Protein AF-0000000072650405 (afdb_homodimer)

InterPro domains:
  IPR004142 NDRG [PF03096] (12-156)
  IPR004142 NDRG [PTHR11034] (11-156)
  IPR029058 Alpha/Beta hydrolase fold [G3DSA:3.40.50.1820] (5-157)
  IPR029058 Alpha/Beta hydrolase fold [SSF53474] (13-155)

Nearest PDB structures (foldseek):
  6l4g-assembly1_B  TM=9.346E-01  e=8.462E-14  Homo sapiens
  2xmr-assembly3_C  TM=8.611E-01  e=5.087E-14  Homo sapiens
  6zmm-assembly1_A  TM=8.347E-01  e=2.225E-14  Homo sapiens
  2xms-assembly1_A-2  TM=8.544E-01  e=1.390E-12  Homo sapiens
  2qmq-assembly1_A  TM=8.477E-01  e=1.482E-12  Mus musculus

Secondary structure (DSSP, 8-state):
------EEEEEEEEEEETTEEEEEEEEE-TTSEEEEEEPPTT--HHHHHHHIIIIIS-HHHHTTEEEEEE--TT-STTPPPPPTT--PPPHHHHHHHHHHHHHHHT-SSEEEEEETHHHHHHHHHHHH-GGGEEEEEEES----HHHHHHHHHHHHH--/------EEEEEEEEEEETTEEEEEEEEE-TTSEEEEEEPPTT--HHHHHHHIIIIIS-HHHHTTEEEEEE--TT-STTPPPPPTT--PPPHHHHHHHHHHHHHHHT-SSEEEEEETHHHHHHHHHHHH-GGGEEEEEEES---S-THHHHHHHHHHH--

Solvent-accessible surface area (backbone atoms only — not comparable to full-atom values): 16772 Å² total; per-residue (Å²): 122,82,74,73,68,64,34,81,84,49,46,79,45,78,43,85,38,101,87,41,72,32,51,31,41,37,34,24,14,87,86,25,49,42,32,40,36,30,33,30,79,97,40,22,35,62,79,63,42,43,64,52,44,66,69,71,37,43,72,74,52,35,60,50,22,17,38,39,31,37,24,58,81,64,34,39,89,85,48,60,82,68,56,92,82,59,75,78,68,51,63,67,48,50,21,47,45,52,51,43,52,39,58,73,72,63,57,73,48,31,33,37,38,16,25,33,56,12,20,53,26,52,50,54,36,30,63,76,38,32,85,35,34,54,29,37,38,24,33,39,52,46,59,70,52,64,52,55,55,46,44,49,43,40,65,65,50,66,97,121,82,74,73,68,62,32,82,84,47,46,80,47,78,42,85,36,100,87,43,71,32,51,32,42,36,33,22,14,87,86,24,51,41,32,40,35,30,32,30,80,96,40,23,36,63,79,62,41,43,64,51,46,67,69,70,37,46,72,73,53,38,59,50,23,17,37,39,31,37,22,58,83,64,33,39,88,86,47,62,82,69,55,93,83,58,75,79,70,51,62,68,47,50,22,48,45,50,50,42,53,40,58,72,71,62,57,74,49,31,33,37,40,15,26,31,57,13,20,52,26,52,49,55,38,29,71,77,38,32,86,36,36,54,29,36,39,25,32,38,49,49,67,68,81,77,61,61,57,53,48,48,47,52,58,62,62,66,86

Foldseek 3Di:
DPPQDFAAVWDWDWFQFPLGTWIKTKGAGLPAAEEEEDEAPLAFQCVGCVCVCPPVVPPVNSNRYIYIGTGAQQRDVPRDDDDLPRDGDDLVRLLRVVVRVCVVSVQQAHEYEYEHSRLSSVVVNCVVVVRRYPYYDYHNNCDDPPVRVVVVCCVSVVD/DPLQDFAAVWDWDWFQFPLGTWIKTKGAGLPAAEEEEDEAPLAFQCVGCVCVCPPVPPPVNSNRYIYIGTGAQQRDVPRDDDPPPRDGDDLVRLLRVVVRVCVVSVQQAHEYEYEHSRLLSVLVNCLVVVRRYPYYHYHPNPPDDDPSVVVSCCRNVVD

pLDDT: mean 82.18, std 17.48, range [28.31, 98.62]

Sequence (318 aa):
MPESEINLDGSEEIIETRQGPIKVIIYGDKGGLPLVTFHDIGMNSDMNFNNFFTFLMPSKLMKRFCVYNINAPGQEFGASKLASDFTFPTMEGLASIVDDVVSHFGMKSFIGLGSGAGTNVLMRYATKHPSIVDALVLINPISQKAGWIEWFYQKVFIFMPESEINLDGSEEIIETRQGPIKVIIYGDKGGLPLVTFHDIGMNSDMNFNNFFTFLMPSKLMKRFCVYNINAPGQEFGASKLASDFTFPTMEGLASIVDDVVSHFGMKSFIGLGSGAGTNVLMRYATKHPSIVDALVLINPISQKAGWIEWFYQKVFIF

Organism: Meloidogyne incognita (NCBI:txid6306)

Radius of gyration: 20.51 Å; Cα contacts (8 Å, |Δi|>4): 627; chains: 2; bounding box: 40×62×57 Å

Structure (mmCIF, N/CA/C/O backbone):
data_AF-0000000072650405-model_v1
#
loop_
_entity.id
_entity.type
_entity.pdbx_description
1 polymer 'Uncharacterized protein'
#
loop_
_atom_site.group_PDB
_atom_site.id
_atom_site.type_symbol
_atom_site.label_atom_id
_atom_site.label_alt_id
_atom_site.label_comp_id
_atom_site.label_asym_id
_atom_site.label_entity_id
_atom_site.label_seq_id
_atom_site.pdbx_PDB_ins_code
_atom_site.Cartn_x
_atom_site.Cartn_y
_atom_site.Cartn_z
_atom_site.occupancy
_atom_site.B_iso_or_equiv
_atom_site.auth_seq_id
_atom_site.auth_comp_id
_atom_site.auth_asym_id
_atom_site.auth_atom_id
_atom_site.pdbx_PDB_model_num
ATOM 1 N N . MET A 1 1 ? 17.047 -1.676 -30.672 1 36.25 1 MET A N 1
ATOM 2 C CA . MET A 1 1 ? 16.875 -2.865 -29.828 1 36.25 1 MET A CA 1
ATOM 3 C C . MET A 1 1 ? 15.477 -3.439 -29.969 1 36.25 1 MET A C 1
ATOM 5 O O . MET A 1 1 ? 14.516 -2.695 -30.188 1 36.25 1 MET A O 1
ATOM 9 N N . PRO A 1 2 ? 15.203 -4.672 -30.312 1 43.22 2 PRO A N 1
ATOM 10 C CA . PRO A 1 2 ? 13.836 -5.062 -30.641 1 43.22 2 PRO A CA 1
ATOM 11 C C . PRO A 1 2 ? 12.805 -4.492 -29.672 1 43.22 2 PRO A C 1
ATOM 13 O O . PRO A 1 2 ? 13.109 -4.254 -28.516 1 43.22 2 PRO A O 1
ATOM 16 N N . GLU A 1 3 ? 11.984 -3.602 -30.047 1 46 3 GLU A N 1
ATOM 17 C CA . GLU A 1 3 ? 10.883 -3.064 -29.25 1 46 3 GLU A CA 1
ATOM 18 C C . GLU A 1 3 ? 10.297 -4.129 -28.312 1 46 3 GLU A C 1
ATOM 20 O O . GLU A 1 3 ? 9.836 -5.176 -28.781 1 46 3 GLU A O 1
ATOM 25 N N . SER A 1 4 ? 10.922 -4.48 -27.281 1 55.03 4 SER A N 1
ATOM 26 C CA . SER A 1 4 ? 10.461 -5.574 -26.422 1 55.03 4 SER A CA 1
ATOM 27 C C . SER A 1 4 ? 8.945 -5.668 -26.406 1 55.03 4 SER A C 1
ATOM 29 O O . SER A 1 4 ? 8.258 -4.652 -26.281 1 55.03 4 SER A O 1
ATOM 31 N N . GLU A 1 5 ? 8.367 -6.523 -27.219 1 68.44 5 GLU A N 1
ATOM 32 C CA . GLU A 1 5 ? 6.945 -6.793 -27.406 1 68.44 5 GLU A CA 1
ATOM 33 C C . GLU A 1 5 ? 6.211 -6.82 -26.062 1 68.44 5 GLU A C 1
ATOM 35 O O . GLU A 1 5 ? 6.637 -7.5 -25.125 1 68.44 5 GLU A O 1
ATOM 40 N N . ILE A 1 6 ? 5.414 -5.738 -25.875 1 76 6 ILE A N 1
ATOM 41 C CA . ILE A 1 6 ? 4.555 -5.684 -24.703 1 76 6 ILE A CA 1
ATOM 42 C C . ILE A 1 6 ? 3.59 -6.867 -24.703 1 76 6 ILE A C 1
ATOM 44 O O . ILE A 1 6 ? 2.902 -7.105 -25.703 1 76 6 ILE A O 1
ATOM 48 N N . ASN A 1 7 ? 3.732 -7.785 -23.781 1 82.5 7 ASN A N 1
ATOM 49 C CA . ASN A 1 7 ? 2.84 -8.93 -23.594 1 82.5 7 ASN A CA 1
ATOM 50 C C . ASN A 1 7 ? 1.478 -8.492 -23.062 1 82.5 7 ASN A C 1
ATOM 52 O O . ASN A 1 7 ? 1.246 -8.508 -21.859 1 82.5 7 ASN A O 1
ATOM 56 N N . LEU A 1 8 ? 0.621 -8.227 -23.953 1 79.38 8 LEU A N 1
ATOM 57 C CA . LEU A 1 8 ? -0.688 -7.719 -23.547 1 79.38 8 LEU A CA 1
ATOM 58 C C . LEU A 1 8 ? -1.665 -8.867 -23.312 1 79.38 8 LEU A C 1
ATOM 60 O O . LEU A 1 8 ? -2.635 -8.727 -22.578 1 79.38 8 LEU A O 1
ATOM 64 N N . ASP A 1 9 ? -1.391 -9.969 -23.891 1 82.88 9 ASP A N 1
ATOM 65 C CA . ASP A 1 9 ? -2.291 -11.117 -23.781 1 82.88 9 ASP A CA 1
ATOM 66 C C . ASP A 1 9 ? -1.984 -11.945 -22.547 1 82.88 9 ASP A C 1
ATOM 68 O O . ASP A 1 9 ? -2.816 -12.742 -22.109 1 82.88 9 ASP A O 1
ATOM 72 N N . GLY A 1 10 ? -0.837 -11.719 -22.094 1 88.06 10 GLY A N 1
ATOM 73 C CA . GLY A 1 10 ? -0.444 -12.477 -20.922 1 88.06 10 GLY A CA 1
ATOM 74 C C . GLY A 1 10 ? 0.183 -13.812 -21.25 1 88.06 10 GLY A C 1
ATOM 75 O O . GLY A 1 10 ? -0.04 -14.359 -22.344 1 88.06 10 GLY A O 1
ATOM 76 N N . SER A 1 11 ? 1.043 -14.297 -20.5 1 93.56 11 SER A N 1
ATOM 77 C CA . SER A 1 11 ? 1.608 -15.641 -20.531 1 93.56 11 SER A CA 1
ATOM 78 C C . SER A 1 11 ? 1.582 -16.297 -19.156 1 93.56 11 SER A C 1
ATOM 80 O O . SER A 1 11 ? 1.598 -15.602 -18.141 1 93.56 11 SER A O 1
ATOM 82 N N . GLU A 1 12 ? 1.48 -17.609 -19.203 1 94.56 12 GLU A N 1
ATOM 83 C CA . GLU A 1 12 ? 1.41 -18.375 -17.953 1 94.56 12 GLU A CA 1
ATOM 84 C C . GLU A 1 12 ? 2.699 -19.141 -17.703 1 94.56 12 GLU A C 1
ATOM 86 O O . GLU A 1 12 ? 3.301 -19.672 -18.641 1 94.56 12 GLU A O 1
ATOM 91 N N . GLU A 1 13 ? 3.145 -19.125 -16.484 1 96.62 13 GLU A N 1
ATOM 92 C CA . GLU A 1 13 ? 4.266 -19.953 -16.047 1 96.62 13 GLU A CA 1
ATOM 93 C C . GLU A 1 13 ? 3.949 -20.672 -14.742 1 96.62 13 GLU A C 1
ATOM 95 O O . GLU A 1 13 ? 3.346 -20.094 -13.836 1 96.62 13 GLU A O 1
ATOM 100 N N . ILE A 1 14 ? 4.262 -21.953 -14.703 1 97.06 14 ILE A N 1
ATOM 101 C CA . ILE A 1 14 ? 4.164 -22.719 -13.461 1 97.06 14 ILE A CA 1
ATOM 102 C C . ILE A 1 14 ? 5.531 -22.781 -12.781 1 97.06 14 ILE A C 1
ATOM 104 O O . ILE A 1 14 ? 6.508 -23.25 -13.367 1 97.06 14 ILE A O 1
ATOM 108 N N . ILE A 1 15 ? 5.594 -22.297 -11.539 1 97.44 15 ILE A N 1
ATOM 109 C CA . ILE A 1 15 ? 6.84 -22.203 -10.789 1 97.44 15 ILE A CA 1
ATOM 110 C C . ILE A 1 15 ? 6.82 -23.219 -9.641 1 97.44 15 ILE A C 1
ATOM 112 O O . ILE A 1 15 ? 5.859 -23.266 -8.867 1 97.44 15 ILE A O 1
ATOM 116 N N . GLU A 1 16 ? 7.918 -24.031 -9.531 1 96.88 16 GLU A N 1
ATOM 117 C CA . GLU A 1 16 ? 8.047 -24.922 -8.375 1 96.88 16 GLU A CA 1
ATOM 118 C C . GLU A 1 16 ? 8.469 -24.141 -7.133 1 96.88 16 GLU A C 1
ATOM 120 O O . GLU A 1 16 ? 9.469 -23.422 -7.152 1 96.88 16 GLU A O 1
ATOM 125 N N . THR A 1 17 ? 7.648 -24.203 -6.109 1 97.31 17 THR A N 1
ATOM 126 C CA . THR A 1 17 ? 7.945 -23.531 -4.852 1 97.31 17 THR A CA 1
ATOM 127 C C . THR A 1 17 ? 7.98 -24.516 -3.695 1 97.31 17 THR A C 1
ATOM 129 O O . THR A 1 17 ? 7.66 -25.703 -3.871 1 97.31 17 THR A O 1
ATOM 132 N N . ARG A 1 18 ? 8.359 -24.062 -2.455 1 95.81 18 ARG A N 1
ATOM 133 C CA . ARG A 1 18 ? 8.367 -24.875 -1.239 1 95.81 18 ARG A CA 1
ATOM 134 C C . ARG A 1 18 ? 6.953 -25.297 -0.853 1 95.81 18 ARG A C 1
ATOM 136 O O . ARG A 1 18 ? 6.77 -26.234 -0.086 1 95.81 18 ARG A O 1
ATOM 143 N N . GLN A 1 19 ? 5.895 -24.578 -1.48 1 95.25 19 GLN A N 1
ATOM 144 C CA . GLN A 1 19 ? 4.496 -24.875 -1.186 1 95.25 19 GLN A CA 1
ATOM 145 C C . GLN A 1 19 ? 3.838 -25.625 -2.338 1 95.25 19 GLN A C 1
ATOM 147 O O . GLN A 1 19 ? 2.615 -25.766 -2.375 1 95.25 19 GLN A O 1
ATOM 152 N N . GLY A 1 20 ? 4.629 -26.109 -3.264 1 93.94 20 GLY A N 1
ATOM 153 C CA . GLY A 1 20 ? 4.105 -26.781 -4.445 1 93.94 20 GLY A CA 1
ATOM 154 C C . GLY A 1 20 ? 4.113 -25.891 -5.68 1 93.94 20 GLY A C 1
ATOM 155 O O . GLY A 1 20 ? 4.602 -24.766 -5.637 1 93.94 20 GLY A O 1
ATOM 156 N N . PRO A 1 21 ? 3.641 -26.469 -6.785 1 95.25 21 PRO A N 1
ATOM 157 C CA . PRO A 1 21 ? 3.604 -25.688 -8.023 1 95.25 21 PRO A CA 1
ATOM 158 C C . PRO A 1 21 ? 2.627 -24.516 -7.949 1 95.25 21 PRO A C 1
ATOM 160 O O . PRO A 1 21 ? 1.505 -24.672 -7.461 1 95.25 21 PRO A O 1
ATOM 163 N N . ILE A 1 22 ? 3.092 -23.312 -8.438 1 96.56 22 ILE A N 1
ATOM 164 C CA . ILE A 1 22 ? 2.291 -22.094 -8.398 1 96.56 22 ILE A CA 1
ATOM 165 C C . ILE A 1 22 ? 2.172 -21.516 -9.805 1 96.56 22 ILE A C 1
ATOM 167 O O . ILE A 1 22 ? 3.174 -21.359 -10.508 1 96.56 22 ILE A O 1
ATOM 171 N N . LYS A 1 23 ? 0.954 -21.203 -10.211 1 96.56 23 LYS A N 1
ATOM 172 C CA . LYS A 1 23 ? 0.726 -20.578 -11.5 1 96.56 23 LYS A CA 1
ATOM 173 C C . LYS A 1 23 ? 0.902 -19.062 -11.406 1 96.56 23 LYS A C 1
ATOM 175 O O . LYS A 1 23 ? 0.298 -18.406 -10.555 1 96.56 23 LYS A O 1
ATOM 180 N N . VAL A 1 24 ? 1.755 -18.469 -12.258 1 97 24 VAL A N 1
ATOM 181 C CA . VAL A 1 24 ? 1.959 -17.031 -12.383 1 97 24 VAL A CA 1
ATOM 182 C C . VAL A 1 24 ? 1.581 -16.578 -13.789 1 97 24 VAL A C 1
ATOM 184 O O . VAL A 1 24 ? 2.004 -17.172 -14.773 1 97 24 VAL A O 1
ATOM 187 N N . ILE A 1 25 ? 0.728 -15.562 -13.859 1 94.94 25 ILE A N 1
ATOM 188 C CA . ILE A 1 25 ? 0.387 -14.945 -15.133 1 94.94 25 ILE A CA 1
ATOM 189 C C . ILE A 1 25 ? 1.18 -13.656 -15.32 1 94.94 25 ILE A C 1
ATOM 191 O O . ILE A 1 25 ? 1.187 -12.797 -14.43 1 94.94 25 ILE A O 1
ATOM 195 N N . ILE A 1 26 ? 1.86 -13.523 -16.438 1 94 26 ILE A N 1
ATOM 196 C CA . ILE A 1 26 ? 2.783 -12.414 -16.656 1 94 26 ILE A CA 1
ATOM 197 C C . ILE A 1 26 ? 2.256 -11.523 -17.781 1 94 26 ILE A C 1
ATOM 199 O O . ILE A 1 26 ? 1.862 -12.016 -18.844 1 94 26 ILE A O 1
ATOM 203 N N . TYR A 1 27 ? 2.217 -10.211 -17.484 1 91.25 27 TYR A N 1
ATOM 204 C CA . TYR A 1 27 ? 1.821 -9.195 -18.453 1 91.25 27 TYR A CA 1
ATOM 205 C C . TYR A 1 27 ? 2.887 -8.109 -18.578 1 91.25 27 TYR A C 1
ATOM 207 O O . TYR A 1 27 ? 3.668 -7.895 -17.656 1 91.25 27 TYR A O 1
ATOM 215 N N . GLY A 1 28 ? 2.889 -7.484 -19.766 1 90.06 28 GLY A N 1
ATOM 216 C CA . GLY A 1 28 ? 3.643 -6.246 -19.891 1 90.06 28 GLY A CA 1
ATOM 217 C C . GLY A 1 28 ? 5.02 -6.445 -20.484 1 90.06 28 GLY A C 1
ATOM 218 O O . GLY A 1 28 ? 5.23 -7.363 -21.281 1 90.06 28 GLY A O 1
ATOM 219 N N . ASP A 1 29 ? 5.895 -5.465 -20.203 1 89.62 29 ASP A N 1
ATOM 220 C CA . ASP A 1 29 ? 7.258 -5.457 -20.719 1 89.62 29 ASP A CA 1
ATOM 221 C C . ASP A 1 29 ? 8.219 -6.168 -19.766 1 89.62 29 ASP A C 1
ATOM 223 O O . ASP A 1 29 ? 8.383 -5.75 -18.625 1 89.62 29 ASP A O 1
ATOM 227 N N . LYS A 1 30 ? 8.836 -7.16 -20.312 1 88.81 30 LYS A N 1
ATOM 228 C CA . LYS A 1 30 ? 9.758 -7.941 -19.484 1 88.81 30 LYS A CA 1
ATOM 229 C C . LYS A 1 30 ? 10.875 -7.062 -18.938 1 88.81 30 LYS A C 1
ATOM 231 O O . LYS A 1 30 ? 11.438 -7.359 -17.875 1 88.81 30 LYS A O 1
ATOM 236 N N . GLY A 1 31 ? 11.125 -5.988 -19.578 1 89.62 31 GLY A N 1
ATOM 237 C CA . GLY A 1 31 ? 12.148 -5.059 -19.125 1 89.62 31 GLY A CA 1
ATOM 238 C C . GLY A 1 31 ? 11.602 -3.98 -18.203 1 89.62 31 GLY A C 1
ATOM 239 O O . GLY A 1 31 ? 12.367 -3.156 -17.688 1 89.62 31 GLY A O 1
ATOM 240 N N . GLY A 1 32 ? 10.359 -4.121 -18.031 1 90.44 32 GLY A N 1
ATOM 241 C CA . GLY A 1 32 ? 9.727 -3.109 -17.203 1 90.44 32 GLY A CA 1
ATOM 242 C C . GLY A 1 32 ? 9.906 -3.365 -15.719 1 90.44 32 GLY A C 1
ATOM 243 O O . GLY A 1 32 ? 10.469 -4.391 -15.32 1 90.44 32 GLY A O 1
ATOM 244 N N . LEU A 1 33 ? 9.43 -2.369 -14.898 1 91.19 33 LEU A N 1
ATOM 245 C CA . LEU A 1 33 ? 9.484 -2.492 -13.453 1 91.19 33 LEU A CA 1
ATOM 246 C C . LEU A 1 33 ? 8.609 -3.641 -12.969 1 91.19 33 LEU A C 1
ATOM 248 O O . LEU A 1 33 ? 7.434 -3.73 -13.344 1 91.19 33 LEU A O 1
ATOM 252 N N . PRO A 1 34 ? 9.18 -4.516 -12.211 1 95.81 34 PRO A N 1
ATOM 253 C CA . PRO A 1 34 ? 8.375 -5.652 -11.758 1 95.81 34 PRO A CA 1
ATOM 254 C C . PRO A 1 34 ? 7.27 -5.242 -10.789 1 95.81 34 PRO A C 1
ATOM 256 O O . PRO A 1 34 ? 7.527 -4.5 -9.836 1 95.81 34 PRO A O 1
ATOM 259 N N . LEU A 1 35 ? 6.094 -5.652 -11.094 1 95.19 35 LEU A N 1
ATOM 260 C CA . LEU A 1 35 ? 4.922 -5.547 -10.234 1 95.19 35 LEU A CA 1
ATOM 261 C C . LEU A 1 35 ? 4.395 -6.93 -9.859 1 95.19 35 LEU A C 1
ATOM 263 O O . LEU A 1 35 ? 3.953 -7.684 -10.734 1 95.19 35 LEU A O 1
ATOM 267 N N . VAL A 1 36 ? 4.426 -7.285 -8.531 1 97.56 36 VAL A N 1
ATOM 268 C CA . VAL A 1 36 ? 3.984 -8.594 -8.055 1 97.56 36 VAL A CA 1
ATOM 269 C C . VAL A 1 36 ? 2.643 -8.453 -7.34 1 97.56 36 VAL A C 1
ATOM 271 O O . VAL A 1 36 ? 2.494 -7.613 -6.449 1 97.56 36 VAL A O 1
ATOM 274 N N . THR A 1 37 ? 1.689 -9.273 -7.77 1 96.88 37 THR A N 1
ATOM 275 C CA . THR A 1 37 ? 0.373 -9.156 -7.156 1 96.88 37 THR A CA 1
ATOM 276 C C . THR A 1 37 ? 0.052 -10.398 -6.328 1 96.88 37 THR A C 1
ATOM 278 O O . THR A 1 37 ? 0.568 -11.484 -6.602 1 96.88 37 THR A O 1
ATOM 281 N N . PHE A 1 38 ? -0.715 -10.195 -5.305 1 96.88 38 PHE A N 1
ATOM 282 C CA . PHE A 1 38 ? -1.306 -11.281 -4.531 1 96.88 38 PHE A CA 1
ATOM 283 C C . PHE A 1 38 ? -2.768 -10.992 -4.215 1 96.88 38 PHE A C 1
ATOM 285 O O . PHE A 1 38 ? -3.078 -9.992 -3.566 1 96.88 38 PHE A O 1
ATOM 292 N N . HIS A 1 39 ? -3.654 -11.828 -4.66 1 93.38 39 HIS A N 1
ATOM 293 C CA . HIS A 1 39 ? -5.098 -11.617 -4.641 1 93.38 39 HIS A CA 1
ATOM 294 C C . HIS A 1 39 ? -5.68 -11.938 -3.268 1 93.38 39 HIS A C 1
ATOM 296 O O . HIS A 1 39 ? -4.969 -12.406 -2.379 1 93.38 39 HIS A O 1
ATOM 302 N N . ASP A 1 40 ? -6.957 -11.633 -3.053 1 90.94 40 ASP A N 1
ATOM 303 C CA . ASP A 1 40 ? -7.727 -11.891 -1.84 1 90.94 40 ASP A CA 1
ATOM 304 C C . ASP A 1 40 ? -8.164 -13.352 -1.771 1 90.94 40 ASP A C 1
ATOM 306 O O . ASP A 1 40 ? -8.07 -14.078 -2.762 1 90.94 40 ASP A O 1
ATOM 310 N N . ILE A 1 41 ? -8.586 -13.711 -0.602 1 81.25 41 ILE A N 1
ATOM 311 C CA . ILE A 1 41 ? -9.062 -15.078 -0.398 1 81.25 41 ILE A CA 1
ATOM 312 C C . ILE A 1 41 ? -10.273 -15.336 -1.292 1 81.25 41 ILE A C 1
ATOM 314 O O . ILE A 1 41 ? -11.156 -14.484 -1.417 1 81.25 41 ILE A O 1
ATOM 318 N N . GLY A 1 42 ? -10.336 -16.516 -1.854 1 80.06 42 GLY A N 1
ATOM 319 C CA . GLY A 1 42 ? -11.477 -16.922 -2.656 1 80.06 42 GLY A CA 1
ATOM 320 C C . GLY A 1 42 ? -11.492 -16.297 -4.035 1 80.06 42 GLY A C 1
ATOM 321 O O . GLY A 1 42 ? -12.484 -16.406 -4.766 1 80.06 42 GLY A O 1
ATOM 322 N N . MET A 1 43 ? -10.492 -15.602 -4.305 1 82.56 43 MET A N 1
ATOM 323 C CA . MET A 1 43 ? -10.344 -14.984 -5.617 1 82.56 43 MET A CA 1
ATOM 324 C C . MET A 1 43 ? -9.078 -15.469 -6.312 1 82.56 43 MET A C 1
ATOM 326 O O . MET A 1 43 ? -8.383 -16.359 -5.805 1 82.56 43 MET A O 1
ATOM 330 N N . ASN A 1 44 ? -8.977 -15.078 -7.527 1 83.5 44 ASN A N 1
ATOM 331 C CA . ASN A 1 44 ? -7.707 -15.203 -8.234 1 83.5 44 ASN A CA 1
ATOM 332 C C . ASN A 1 44 ? -7.215 -13.852 -8.742 1 83.5 44 ASN A C 1
ATOM 334 O O . ASN A 1 44 ? -7.891 -12.836 -8.562 1 83.5 44 ASN A O 1
ATOM 338 N N . SER A 1 45 ? -6.012 -13.898 -9.305 1 87.31 45 SER A N 1
ATOM 339 C CA . SER A 1 45 ? -5.395 -12.625 -9.664 1 87.31 45 SER A CA 1
ATOM 340 C C . SER A 1 45 ? -6.215 -11.891 -10.719 1 87.31 45 SER A C 1
ATOM 342 O O . SER A 1 45 ? -6.379 -10.672 -10.648 1 87.31 45 SER A O 1
ATOM 344 N N . ASP A 1 46 ? -6.77 -12.594 -11.664 1 84.31 46 ASP A N 1
ATOM 345 C CA . ASP A 1 46 ? -7.535 -11.977 -12.742 1 84.31 46 ASP A CA 1
ATOM 346 C C . ASP A 1 46 ? -8.805 -11.32 -12.203 1 84.31 46 ASP A C 1
ATOM 348 O O . ASP A 1 46 ? -9.07 -10.148 -12.477 1 84.31 46 ASP A O 1
ATOM 352 N N . MET A 1 47 ? -9.539 -12.07 -11.453 1 82.69 47 MET A N 1
ATOM 353 C CA . MET A 1 47 ? -10.797 -11.578 -10.898 1 82.69 47 MET A CA 1
ATOM 354 C C . MET A 1 47 ? -10.547 -10.406 -9.953 1 82.69 47 MET A C 1
ATOM 356 O O . MET A 1 47 ? -11.336 -9.453 -9.922 1 82.69 47 MET A O 1
ATOM 360 N N . ASN A 1 48 ? -9.461 -10.484 -9.32 1 87.81 48 ASN A N 1
ATOM 361 C CA . ASN A 1 48 ? -9.227 -9.492 -8.273 1 87.81 48 ASN A CA 1
ATOM 362 C C . ASN A 1 48 ? -8.703 -8.18 -8.852 1 87.81 48 ASN A C 1
ATOM 364 O O . ASN A 1 48 ? -9.062 -7.102 -8.391 1 87.81 48 ASN A O 1
ATOM 368 N N . PHE A 1 49 ? -7.875 -8.242 -9.891 1 86.75 49 PHE A N 1
ATOM 369 C CA . PHE A 1 49 ? -7.125 -7.047 -10.258 1 86.75 49 PHE A CA 1
ATOM 370 C C . PHE A 1 49 ? -7.457 -6.617 -11.68 1 86.75 49 PHE A C 1
ATOM 372 O O . PHE A 1 49 ? -6.934 -5.613 -12.164 1 86.75 49 PHE A O 1
ATOM 379 N N . ASN A 1 50 ? -8.359 -7.293 -12.336 1 81.44 50 ASN A N 1
ATOM 380 C CA . ASN A 1 50 ? -8.703 -6.949 -13.711 1 81.44 50 ASN A CA 1
ATOM 381 C C . ASN A 1 50 ? -9.156 -5.496 -13.828 1 81.44 50 ASN A C 1
ATOM 383 O O . ASN A 1 50 ? -8.695 -4.766 -14.703 1 81.44 50 ASN A O 1
ATOM 387 N N . ASN A 1 51 ? -10.055 -5.094 -12.984 1 75.5 51 ASN A N 1
ATOM 388 C CA . ASN A 1 51 ? -10.57 -3.729 -13.023 1 75.5 51 ASN A CA 1
ATOM 389 C C . ASN A 1 51 ? -9.469 -2.703 -12.758 1 75.5 51 ASN A C 1
ATOM 391 O O . ASN A 1 51 ? -9.438 -1.646 -13.391 1 75.5 51 ASN A O 1
ATOM 395 N N . PHE A 1 52 ? -8.695 -3.068 -11.875 1 77 52 PHE A N 1
ATOM 396 C CA . PHE A 1 52 ? -7.582 -2.186 -11.547 1 77 52 PHE A CA 1
ATOM 397 C C . PHE A 1 52 ? -6.703 -1.944 -12.766 1 77 52 PHE A C 1
ATOM 399 O O . PHE A 1 52 ? -6.395 -0.798 -13.102 1 77 52 PHE A O 1
ATOM 406 N N . PHE A 1 53 ? -6.348 -2.912 -13.422 1 75.19 53 PHE A N 1
ATOM 407 C CA . PHE A 1 53 ? -5.422 -2.793 -14.547 1 75.19 53 PHE A CA 1
ATOM 408 C C . PHE A 1 53 ? -6.129 -2.236 -15.773 1 75.19 53 PHE A C 1
ATOM 410 O O . PHE A 1 53 ? -5.535 -1.498 -16.562 1 75.19 53 PHE A O 1
ATOM 417 N N . THR A 1 54 ? -7.344 -2.574 -15.93 1 69.44 54 THR A N 1
ATOM 418 C CA . THR A 1 54 ? -8.086 -2.092 -17.094 1 69.44 54 THR A CA 1
ATOM 419 C C . THR A 1 54 ? -8.391 -0.602 -16.953 1 69.44 54 THR A C 1
ATOM 421 O O . THR A 1 54 ? -8.289 0.148 -17.922 1 69.44 54 THR A O 1
ATOM 424 N N . PHE A 1 55 ? -8.633 -0.18 -15.781 1 64.88 55 PHE A N 1
ATOM 425 C CA . PHE A 1 55 ? -9.102 1.19 -15.609 1 64.88 55 PHE A CA 1
ATOM 426 C C . PHE A 1 55 ? -7.953 2.107 -15.188 1 64.88 55 PHE A C 1
ATOM 428 O O . PHE A 1 55 ? -7.883 3.258 -15.625 1 64.88 55 PHE A O 1
ATOM 435 N N . LEU A 1 56 ? -7.156 1.61 -14.375 1 60.84 56 LEU A N 1
ATOM 436 C CA . LEU A 1 56 ? -6.184 2.516 -13.773 1 60.84 56 LEU A CA 1
ATOM 437 C C . LEU A 1 56 ? -4.832 2.404 -14.469 1 60.84 56 LEU A C 1
ATOM 439 O O . LEU A 1 56 ? -3.996 3.305 -14.359 1 60.84 56 LEU A O 1
ATOM 443 N N . MET A 1 57 ? -4.629 1.29 -15.062 1 59.84 57 MET A N 1
ATOM 444 C CA . MET A 1 57 ? -3.357 1.171 -15.773 1 59.84 57 MET A CA 1
ATOM 445 C C . MET A 1 57 ? -3.582 1.144 -17.281 1 59.84 57 MET A C 1
ATOM 447 O O . MET A 1 57 ? -3.592 0.074 -17.891 1 59.84 57 MET A O 1
ATOM 451 N N . PRO A 1 58 ? -3.861 2.324 -17.719 1 59.34 58 PRO A N 1
ATOM 452 C CA . PRO A 1 58 ? -3.959 2.342 -19.188 1 59.34 58 PRO A CA 1
ATOM 453 C C . PRO A 1 58 ? -2.727 1.753 -19.875 1 59.34 58 PRO A C 1
ATOM 455 O O . PRO A 1 58 ? -1.716 1.497 -19.203 1 59.34 58 PRO A O 1
ATOM 458 N N . SER A 1 59 ? -2.842 1.476 -21.125 1 60.94 59 SER A N 1
ATOM 459 C CA . SER A 1 59 ? -1.841 0.834 -21.969 1 60.94 59 SER A CA 1
ATOM 460 C C . SER A 1 59 ? -0.462 1.453 -21.766 1 60.94 59 SER A C 1
ATOM 462 O O . SER A 1 59 ? 0.542 0.741 -21.703 1 60.94 59 SER A O 1
ATOM 464 N N . LYS A 1 60 ? -0.449 2.715 -21.516 1 62 60 LYS A N 1
ATOM 465 C CA . LYS A 1 60 ? 0.839 3.389 -21.391 1 62 60 LYS A CA 1
ATOM 466 C C . LYS A 1 60 ? 1.547 2.969 -20.094 1 62 60 LYS A C 1
ATOM 468 O O . LYS A 1 60 ? 2.77 2.807 -20.078 1 62 60 LYS A O 1
ATOM 473 N N . LEU A 1 61 ? 0.787 2.629 -19.062 1 63.81 61 LEU A N 1
ATOM 474 C CA . LEU A 1 61 ? 1.391 2.23 -17.797 1 63.81 61 LEU A CA 1
ATOM 475 C C . LEU A 1 61 ? 1.89 0.791 -17.859 1 63.81 61 LEU A C 1
ATOM 477 O O . LEU A 1 61 ? 2.914 0.457 -17.266 1 63.81 61 LEU A O 1
ATOM 481 N N . MET A 1 62 ? 1.208 0.113 -18.75 1 70.31 62 MET A N 1
ATOM 482 C CA . MET A 1 62 ? 1.62 -1.279 -18.891 1 70.31 62 MET A CA 1
ATOM 483 C C . MET A 1 62 ? 2.984 -1.375 -19.562 1 70.31 62 MET A C 1
ATOM 485 O O . MET A 1 62 ? 3.699 -2.363 -19.391 1 70.31 62 MET A O 1
ATOM 489 N N . LYS A 1 63 ? 3.316 -0.292 -20.219 1 77.44 63 LYS A N 1
ATOM 490 C CA . LYS A 1 63 ? 4.613 -0.272 -20.891 1 77.44 63 LYS A CA 1
ATOM 491 C C . LYS A 1 63 ? 5.746 -0.071 -19.891 1 77.44 63 LYS A C 1
ATOM 493 O O . LYS A 1 63 ? 6.91 -0.349 -20.203 1 77.44 63 LYS A O 1
ATOM 498 N N . ARG A 1 64 ? 5.406 0.287 -18.766 1 82.75 64 ARG A N 1
ATOM 499 C CA . ARG A 1 64 ? 6.43 0.622 -17.781 1 82.75 64 ARG A CA 1
ATOM 500 C C . ARG A 1 64 ? 6.625 -0.515 -16.781 1 82.75 64 ARG A C 1
ATOM 502 O O . ARG A 1 64 ? 7.617 -0.546 -16.047 1 82.75 64 ARG A O 1
ATOM 509 N N . PHE A 1 65 ? 5.711 -1.437 -16.906 1 88.06 65 PHE A N 1
ATOM 510 C CA . PHE A 1 65 ? 5.73 -2.469 -15.875 1 88.06 65 PHE A CA 1
ATOM 511 C C . PHE A 1 65 ? 5.762 -3.857 -16.5 1 88.06 65 PHE A C 1
ATOM 513 O O . PHE A 1 65 ? 5.391 -4.027 -17.656 1 88.06 65 PHE A O 1
ATOM 520 N N . CYS A 1 66 ? 6.273 -4.754 -15.797 1 92.94 66 CYS A N 1
ATOM 521 C CA . CYS A 1 66 ? 6.047 -6.188 -15.969 1 92.94 66 CYS A CA 1
ATOM 522 C C . CYS A 1 66 ? 5.281 -6.762 -14.781 1 92.94 66 CYS A C 1
ATOM 524 O O . CYS A 1 66 ? 5.805 -6.809 -13.664 1 92.94 66 CYS A O 1
ATOM 526 N N . VAL A 1 67 ? 4.051 -7.223 -15.039 1 93.62 67 VAL A N 1
ATOM 527 C CA . VAL A 1 67 ? 3.152 -7.645 -13.969 1 93.62 67 VAL A CA 1
ATOM 528 C C . VAL A 1 67 ? 3.252 -9.156 -13.773 1 93.62 67 VAL A C 1
ATOM 530 O O . VAL A 1 67 ? 3.15 -9.922 -14.742 1 93.62 67 VAL A O 1
ATOM 533 N N . TYR A 1 68 ? 3.525 -9.57 -12.555 1 96.19 68 TYR A N 1
ATOM 534 C CA . TYR A 1 68 ? 3.553 -10.969 -12.164 1 96.19 68 TYR A CA 1
ATOM 535 C C . TYR A 1 68 ? 2.404 -11.297 -11.219 1 96.19 68 TYR A C 1
ATOM 537 O O . TYR A 1 68 ? 2.492 -11.047 -10.008 1 96.19 68 TYR A O 1
ATOM 545 N N . ASN A 1 69 ? 1.361 -11.867 -11.797 1 96.38 69 ASN A N 1
ATOM 546 C CA . ASN A 1 69 ? 0.175 -12.227 -11.031 1 96.38 69 ASN A CA 1
ATOM 547 C C . ASN A 1 69 ? 0.308 -13.609 -10.414 1 96.38 69 ASN A C 1
ATOM 549 O O . ASN A 1 69 ? 0.175 -14.625 -11.102 1 96.38 69 ASN A O 1
ATOM 553 N N . ILE A 1 70 ? 0.489 -13.641 -9.094 1 97.62 70 ILE A N 1
ATOM 554 C CA . ILE A 1 70 ? 0.581 -14.906 -8.383 1 97.62 70 ILE A CA 1
ATOM 555 C C . ILE A 1 70 ? -0.82 -15.414 -8.047 1 97.62 70 ILE A C 1
ATOM 557 O O . ILE A 1 70 ? -1.684 -14.641 -7.629 1 97.62 70 ILE A O 1
ATOM 561 N N . ASN A 1 71 ? -1.05 -16.688 -8.312 1 96.19 71 ASN A N 1
ATOM 562 C CA . ASN A 1 71 ? -2.279 -17.344 -7.883 1 96.19 71 ASN A CA 1
ATOM 563 C C . ASN A 1 71 ? -2.014 -18.359 -6.766 1 96.19 71 ASN A C 1
ATOM 565 O O . ASN A 1 71 ? -1.209 -19.266 -6.934 1 96.19 71 ASN A O 1
ATOM 569 N N . ALA A 1 72 ? -2.676 -18.125 -5.652 1 92.81 72 ALA A N 1
ATOM 570 C CA . ALA A 1 72 ? -2.551 -19.062 -4.535 1 92.81 72 ALA A CA 1
ATOM 571 C C . ALA A 1 72 ? -2.953 -20.469 -4.953 1 92.81 72 ALA A C 1
ATOM 573 O O . ALA A 1 72 ? -3.717 -20.656 -5.902 1 92.81 72 ALA A O 1
ATOM 574 N N . PRO A 1 73 ? -2.385 -21.453 -4.195 1 89.69 73 PRO A N 1
ATOM 575 C CA . PRO A 1 73 ? -2.693 -22.844 -4.559 1 89.69 73 PRO A CA 1
ATOM 576 C C . PRO A 1 73 ? -4.195 -23.094 -4.672 1 89.69 73 PRO A C 1
ATOM 578 O O . PRO A 1 73 ? -4.949 -22.797 -3.746 1 89.69 73 PRO A O 1
ATOM 581 N N . GLY A 1 74 ? -4.566 -23.625 -5.793 1 86.69 74 GLY A N 1
ATOM 582 C CA . GLY A 1 74 ? -5.949 -24.047 -5.977 1 86.69 74 GLY A CA 1
ATOM 583 C C . GLY A 1 74 ? -6.867 -22.891 -6.332 1 86.69 74 GLY A C 1
ATOM 584 O O . GLY A 1 74 ? -8.078 -23.078 -6.492 1 86.69 74 GLY A O 1
ATOM 585 N N . GLN A 1 75 ? -6.32 -21.656 -6.5 1 83.75 75 GLN A N 1
ATOM 586 C CA . GLN A 1 75 ? -7.168 -20.5 -6.746 1 83.75 75 GLN A CA 1
ATOM 587 C C . GLN A 1 75 ? -7.016 -20 -8.18 1 83.75 75 GLN A C 1
ATOM 589 O O . GLN A 1 75 ? -7.652 -19.016 -8.57 1 83.75 75 GLN A O 1
ATOM 594 N N . GLU A 1 76 ? -6.184 -20.672 -8.969 1 85.38 76 GLU A N 1
ATOM 595 C CA . GLU A 1 76 ? -6.012 -20.281 -10.367 1 85.38 76 GLU A CA 1
ATOM 596 C C . GLU A 1 76 ? -7.207 -20.719 -11.211 1 85.38 76 GLU A C 1
ATOM 598 O O . GLU A 1 76 ? -7.93 -21.641 -10.852 1 85.38 76 GLU A O 1
ATOM 603 N N . PHE A 1 77 ? -7.379 -20 -12.219 1 82.75 77 PHE A N 1
ATOM 604 C CA . PHE A 1 77 ? -8.43 -20.391 -13.148 1 82.75 77 PHE A CA 1
ATOM 605 C C . PHE A 1 77 ? -8.203 -21.797 -13.664 1 82.75 77 PHE A C 1
ATOM 607 O O . PHE A 1 77 ? -7.094 -22.141 -14.078 1 82.75 77 PHE A O 1
ATOM 614 N N . GLY A 1 78 ? -9.227 -22.609 -13.562 1 80.88 78 GLY A N 1
ATOM 615 C CA . GLY A 1 78 ? -9.148 -23.969 -14.039 1 80.88 78 GLY A CA 1
ATOM 616 C C . GLY A 1 78 ? -8.414 -24.891 -13.086 1 80.88 78 GLY A C 1
ATOM 617 O O . GLY A 1 78 ? -7.973 -25.984 -13.484 1 80.88 78 GLY A O 1
ATOM 618 N N . ALA A 1 79 ? -8.266 -24.453 -11.961 1 81.19 79 ALA A N 1
ATOM 619 C CA . ALA A 1 79 ? -7.523 -25.234 -10.977 1 81.19 79 ALA A CA 1
ATOM 620 C C . ALA A 1 79 ? -8.203 -26.562 -10.711 1 81.19 79 ALA A C 1
ATOM 622 O O . ALA A 1 79 ? -9.43 -26.656 -10.68 1 81.19 79 ALA A O 1
ATOM 623 N N . SER A 1 80 ? -7.305 -27.531 -10.539 1 74.38 80 SER A N 1
ATOM 624 C CA . SER A 1 80 ? -7.805 -28.828 -10.07 1 74.38 80 SER A CA 1
ATOM 625 C C . SER A 1 80 ? -8.133 -28.781 -8.586 1 74.38 80 SER A C 1
ATOM 627 O O . SER A 1 80 ? -7.559 -27.984 -7.84 1 74.38 80 SER A O 1
ATOM 629 N N . LYS A 1 81 ? -9.125 -29.641 -8.258 1 75.94 81 LYS A N 1
ATOM 630 C CA . LYS A 1 81 ? -9.43 -29.766 -6.832 1 75.94 81 LYS A CA 1
ATOM 631 C C . LYS A 1 81 ? -8.195 -30.188 -6.039 1 75.94 81 LYS A C 1
ATOM 633 O O . LYS A 1 81 ? -7.445 -31.062 -6.465 1 75.94 81 LYS A O 1
ATOM 638 N N . LEU A 1 82 ? -8.023 -29.406 -4.988 1 76 82 LEU A N 1
ATOM 639 C CA . LEU A 1 82 ? -6.91 -29.781 -4.117 1 76 82 LEU A CA 1
ATOM 640 C C . LEU A 1 82 ? -7.148 -31.141 -3.488 1 76 82 LEU A C 1
ATOM 642 O O . LEU A 1 82 ? -8.289 -31.516 -3.221 1 76 82 LEU A O 1
ATOM 646 N N . ALA A 1 83 ? -6.078 -31.875 -3.355 1 76.75 83 ALA A N 1
ATOM 647 C CA . ALA A 1 83 ? -6.184 -33.188 -2.711 1 76.75 83 ALA A CA 1
ATOM 648 C C . ALA A 1 83 ? -6.82 -33.062 -1.33 1 76.75 83 ALA A C 1
ATOM 650 O O . ALA A 1 83 ? -6.719 -32.031 -0.682 1 76.75 83 ALA A O 1
ATOM 651 N N . SER A 1 84 ? -7.543 -34.094 -0.994 1 79.25 84 SER A N 1
ATOM 652 C CA . SER A 1 84 ? -8.234 -34.094 0.293 1 79.25 84 SER A CA 1
ATOM 653 C C . SER A 1 84 ? -7.254 -33.875 1.443 1 79.25 84 SER A C 1
ATOM 655 O O . SER A 1 84 ? -7.617 -33.312 2.482 1 79.25 84 SER A O 1
ATOM 657 N N . ASP A 1 85 ? -6 -34.25 1.236 1 83.12 85 ASP A N 1
ATOM 658 C CA . ASP A 1 85 ? -5 -34.156 2.297 1 83.12 85 ASP A CA 1
ATOM 659 C C . ASP A 1 85 ? -4.137 -32.906 2.125 1 83.12 85 ASP A C 1
ATOM 661 O O . ASP A 1 85 ? -3.127 -32.75 2.812 1 83.12 85 ASP A O 1
ATOM 665 N N . PHE A 1 86 ? -4.617 -32.125 1.184 1 82.69 86 PHE A N 1
ATOM 666 C CA . PHE A 1 86 ? -3.848 -30.906 0.96 1 82.69 86 PHE A CA 1
ATOM 667 C C . PHE A 1 86 ? -3.992 -29.953 2.137 1 82.69 86 PHE A C 1
ATOM 669 O O . PHE A 1 86 ? -5.102 -29.703 2.615 1 82.69 86 PHE A O 1
ATOM 676 N N . THR A 1 87 ? -2.822 -29.484 2.658 1 85.69 87 THR A N 1
ATOM 677 C CA . THR A 1 87 ? -2.838 -28.438 3.68 1 85.69 87 THR A CA 1
ATOM 678 C C . THR A 1 87 ? -2.488 -27.094 3.074 1 85.69 87 THR A C 1
ATOM 680 O O . THR A 1 87 ? -1.37 -26.891 2.6 1 85.69 87 THR A O 1
ATOM 683 N N . PHE A 1 88 ? -3.488 -26.25 3.039 1 87.56 88 PHE A N 1
ATOM 684 C CA . PHE A 1 88 ? -3.26 -24.906 2.512 1 87.56 88 PHE A CA 1
ATOM 685 C C . PHE A 1 88 ? -2.176 -24.188 3.307 1 87.56 88 PHE A C 1
ATOM 687 O O . PHE A 1 88 ? -2.119 -24.312 4.535 1 87.56 88 PHE A O 1
ATOM 694 N N . PRO A 1 89 ? -1.402 -23.422 2.652 1 88.94 89 PRO A N 1
ATOM 695 C CA . PRO A 1 89 ? -0.306 -22.75 3.35 1 88.94 89 PRO A CA 1
ATOM 696 C C . PRO A 1 89 ? -0.797 -21.734 4.375 1 88.94 89 PRO A C 1
ATOM 698 O O . PRO A 1 89 ? -1.864 -21.141 4.199 1 88.94 89 PRO A O 1
ATOM 701 N N . THR A 1 90 ? 0.008 -21.562 5.453 1 86.31 90 THR A N 1
ATOM 702 C CA . THR A 1 90 ? -0.174 -20.438 6.355 1 86.31 90 THR A CA 1
ATOM 703 C C . THR A 1 90 ? 0.175 -19.125 5.656 1 86.31 90 THR A C 1
ATOM 705 O O . THR A 1 90 ? 0.666 -19.125 4.527 1 86.31 90 THR A O 1
ATOM 708 N N . MET A 1 91 ? -0.073 -18.047 6.273 1 84.75 91 MET A N 1
ATOM 709 C CA . MET A 1 91 ? 0.32 -16.75 5.73 1 84.75 91 MET A CA 1
ATOM 710 C C . MET A 1 91 ? 1.826 -16.688 5.504 1 84.75 91 MET A C 1
ATOM 712 O O . MET A 1 91 ? 2.287 -16.125 4.512 1 84.75 91 MET A O 1
ATOM 716 N N . GLU A 1 92 ? 2.496 -17.312 6.449 1 87.81 92 GLU A N 1
ATOM 717 C CA . GLU A 1 92 ? 3.943 -17.406 6.281 1 87.81 92 GLU A CA 1
ATOM 718 C C . GLU A 1 92 ? 4.297 -18.25 5.055 1 87.81 92 GLU A C 1
ATOM 720 O O . GLU A 1 92 ? 5.23 -17.922 4.32 1 87.81 92 GLU A O 1
ATOM 725 N N . GLY A 1 93 ? 3.586 -19.281 4.895 1 93.12 93 GLY A N 1
ATOM 726 C CA . GLY A 1 93 ? 3.775 -20.109 3.711 1 93.12 93 GLY A CA 1
ATOM 727 C C . GLY A 1 93 ? 3.479 -19.375 2.42 1 93.12 93 GLY A C 1
ATOM 728 O O . GLY A 1 93 ? 4.223 -19.484 1.444 1 93.12 93 GLY A O 1
ATOM 729 N N . LEU A 1 94 ? 2.43 -18.625 2.443 1 93.5 94 LEU A N 1
ATOM 730 C CA . LEU A 1 94 ? 2.086 -17.828 1.271 1 93.5 94 LEU A CA 1
ATOM 731 C C . LEU A 1 94 ? 3.16 -16.781 0.992 1 93.5 94 LEU A C 1
ATOM 733 O O . LEU A 1 94 ? 3.516 -16.547 -0.165 1 93.5 94 LEU A O 1
ATOM 737 N N . ALA A 1 95 ? 3.682 -16.188 2.027 1 93.94 95 ALA A N 1
ATOM 738 C CA . ALA A 1 95 ? 4.777 -15.234 1.855 1 93.94 95 ALA A CA 1
ATOM 739 C C . ALA A 1 95 ? 6.008 -15.914 1.259 1 93.94 95 ALA A C 1
ATOM 741 O O . ALA A 1 95 ? 6.742 -15.305 0.479 1 93.94 95 ALA A O 1
ATOM 742 N N . SER A 1 96 ? 6.203 -17.156 1.599 1 97.06 96 SER A N 1
ATOM 743 C CA . SER A 1 96 ? 7.344 -17.875 1.047 1 97.06 96 SER A CA 1
ATOM 744 C C . SER A 1 96 ? 7.172 -18.125 -0.449 1 97.06 96 SER A C 1
ATOM 746 O O . SER A 1 96 ? 8.156 -18.219 -1.185 1 97.06 96 SER A O 1
ATOM 748 N N . ILE A 1 97 ? 5.93 -18.266 -0.922 1 97.5 97 ILE A N 1
ATOM 749 C CA . ILE A 1 97 ? 5.648 -18.375 -2.35 1 97.5 97 ILE A CA 1
ATOM 750 C C . ILE A 1 97 ? 6.125 -17.109 -3.068 1 97.5 97 ILE A C 1
ATOM 752 O O . ILE A 1 97 ? 6.754 -17.188 -4.125 1 97.5 97 ILE A O 1
ATOM 756 N N . VAL A 1 98 ? 5.887 -15.977 -2.465 1 98.38 98 VAL A N 1
ATOM 757 C CA . VAL A 1 98 ? 6.367 -14.719 -3.035 1 98.38 98 VAL A CA 1
ATOM 758 C C . VAL A 1 98 ? 7.891 -14.75 -3.148 1 98.38 98 VAL A C 1
ATOM 760 O O . VAL A 1 98 ? 8.453 -14.391 -4.188 1 98.38 98 VAL A O 1
ATOM 763 N N . ASP A 1 99 ? 8.477 -15.18 -2.109 1 98.12 99 ASP A N 1
ATOM 764 C CA . ASP A 1 99 ? 9.93 -15.281 -2.078 1 98.12 99 ASP A CA 1
ATOM 765 C C . ASP A 1 99 ? 10.445 -16.156 -3.213 1 98.12 99 ASP A C 1
ATOM 767 O O . ASP A 1 99 ? 11.391 -15.789 -3.912 1 98.12 99 ASP A O 1
ATOM 771 N N . ASP A 1 100 ? 9.836 -17.297 -3.412 1 98.62 100 ASP A N 1
ATOM 772 C CA . ASP A 1 100 ? 10.242 -18.234 -4.453 1 98.62 100 ASP A CA 1
ATOM 773 C C . ASP A 1 100 ? 10.016 -17.641 -5.844 1 98.62 100 ASP A C 1
ATOM 775 O O . ASP A 1 100 ? 10.844 -17.812 -6.742 1 98.62 100 ASP A O 1
ATOM 779 N N . VAL A 1 101 ? 8.945 -16.938 -6.035 1 98.44 101 VAL A N 1
ATOM 780 C CA . VAL A 1 101 ? 8.641 -16.312 -7.32 1 98.44 101 VAL A CA 1
ATOM 781 C C . VAL A 1 101 ? 9.641 -15.203 -7.621 1 98.44 101 VAL A C 1
ATOM 783 O O . VAL A 1 101 ? 10.164 -15.109 -8.734 1 98.44 101 VAL A O 1
ATOM 786 N N . VAL A 1 102 ? 9.922 -14.414 -6.629 1 98.25 102 VAL A N 1
ATOM 787 C CA . VAL A 1 102 ? 10.883 -13.32 -6.77 1 98.25 102 VAL A CA 1
ATOM 788 C C . VAL A 1 102 ? 12.258 -13.875 -7.125 1 98.25 102 VAL A C 1
ATOM 790 O O . VAL A 1 102 ? 12.922 -13.367 -8.031 1 98.25 102 VAL A O 1
ATOM 793 N N . SER A 1 103 ? 12.625 -14.891 -6.457 1 98.12 103 SER A N 1
ATOM 794 C CA . SER A 1 103 ? 13.898 -15.539 -6.723 1 98.12 103 SER A CA 1
ATOM 795 C C . SER A 1 103 ? 13.938 -16.141 -8.125 1 98.12 103 SER A C 1
ATOM 797 O O . SER A 1 103 ? 14.93 -16 -8.844 1 98.12 103 SER A O 1
ATOM 799 N N . HIS A 1 104 ? 12.883 -16.797 -8.508 1 98.38 104 HIS A N 1
ATOM 800 C CA . HIS A 1 104 ? 12.797 -17.453 -9.805 1 98.38 104 HIS A CA 1
ATOM 801 C C . HIS A 1 104 ? 13 -16.453 -10.945 1 98.38 104 HIS A C 1
ATOM 803 O O . HIS A 1 104 ? 13.711 -16.75 -11.906 1 98.38 104 HIS A O 1
ATOM 809 N N . PHE A 1 105 ? 12.461 -15.297 -10.836 1 97.56 105 PHE A N 1
ATOM 810 C CA . PHE A 1 105 ? 12.508 -14.328 -11.922 1 97.56 105 PHE A CA 1
ATOM 811 C C . PHE A 1 105 ? 13.688 -13.383 -11.75 1 97.56 105 PHE A C 1
ATOM 813 O O . PHE A 1 105 ? 13.898 -12.484 -12.57 1 97.56 105 PHE A O 1
ATOM 820 N N . GLY A 1 106 ? 14.398 -13.508 -10.68 1 97.12 106 GLY A N 1
ATOM 821 C CA . GLY A 1 106 ? 15.609 -12.727 -10.477 1 97.12 106 GLY A CA 1
ATOM 822 C C . GLY A 1 106 ? 15.344 -11.258 -10.234 1 97.12 106 GLY A C 1
ATOM 823 O O . GLY A 1 106 ? 16.078 -10.398 -10.727 1 97.12 106 GLY A O 1
ATOM 824 N N . MET A 1 107 ? 14.344 -11.023 -9.492 1 96.56 107 MET A N 1
ATOM 825 C CA . MET A 1 107 ? 13.992 -9.625 -9.25 1 96.56 107 MET A CA 1
ATOM 826 C C . MET A 1 107 ? 14.922 -9 -8.211 1 96.56 107 MET A C 1
ATOM 828 O O . MET A 1 107 ? 15.102 -9.555 -7.125 1 96.56 107 MET A O 1
ATOM 832 N N . LYS A 1 108 ? 15.477 -7.855 -8.562 1 95.81 108 LYS A N 1
ATOM 833 C CA . LYS A 1 108 ? 16.266 -7.109 -7.586 1 95.81 108 LYS A CA 1
ATOM 834 C C . LYS A 1 108 ? 15.367 -6.387 -6.59 1 95.81 108 LYS A C 1
ATOM 836 O O . LYS A 1 108 ? 15.648 -6.371 -5.391 1 95.81 108 LYS A O 1
ATOM 841 N N . SER A 1 109 ? 14.422 -5.797 -7.09 1 94.5 109 SER A N 1
ATOM 842 C CA . SER A 1 109 ? 13.359 -5.172 -6.305 1 94.5 109 SER A CA 1
ATOM 843 C C . SER A 1 109 ? 12.039 -5.16 -7.07 1 94.5 109 SER A C 1
ATOM 845 O O . SER A 1 109 ? 12.008 -5.445 -8.266 1 94.5 109 SER A O 1
ATOM 847 N N . PHE A 1 110 ? 10.938 -4.91 -6.367 1 95.88 110 PHE A N 1
ATOM 848 C CA . PHE A 1 110 ? 9.641 -4.895 -7.035 1 95.88 110 PHE A CA 1
ATOM 849 C C . PHE A 1 110 ? 8.641 -4.039 -6.262 1 95.88 110 PHE A C 1
ATOM 851 O O . PHE A 1 110 ? 8.891 -3.664 -5.117 1 95.88 110 PHE A O 1
ATOM 858 N N . ILE A 1 111 ? 7.562 -3.74 -6.941 1 94.75 111 ILE A N 1
ATOM 859 C CA . ILE A 1 111 ? 6.371 -3.166 -6.324 1 94.75 111 ILE A CA 1
ATOM 860 C C . ILE A 1 111 ? 5.344 -4.266 -6.07 1 94.75 111 ILE A C 1
ATOM 862 O O . ILE A 1 111 ? 5.102 -5.109 -6.934 1 94.75 111 ILE A O 1
ATOM 866 N N . GLY A 1 112 ? 4.781 -4.246 -4.844 1 95.75 112 GLY A N 1
ATOM 867 C CA . GLY A 1 112 ? 3.746 -5.215 -4.52 1 95.75 112 GLY A CA 1
ATOM 868 C C . GLY A 1 112 ? 2.348 -4.629 -4.551 1 95.75 112 GLY A C 1
ATOM 869 O O . GLY A 1 112 ? 2.135 -3.494 -4.117 1 95.75 112 GLY A O 1
ATOM 870 N N . LEU A 1 113 ? 1.458 -5.363 -5.102 1 95.12 113 LEU A N 1
ATOM 871 C CA . LEU A 1 113 ? 0.033 -5.055 -5.094 1 95.12 113 LEU A CA 1
ATOM 872 C C . LEU A 1 113 ? -0.768 -6.191 -4.469 1 95.12 113 LEU A C 1
ATOM 874 O O . LEU A 1 113 ? -0.862 -7.277 -5.039 1 95.12 113 LEU A O 1
ATOM 878 N N . GLY A 1 114 ? -1.333 -5.887 -3.309 1 94.44 114 GLY A N 1
ATOM 879 C CA . GLY A 1 114 ? -2.092 -6.898 -2.592 1 94.44 114 GLY A CA 1
ATOM 880 C C . GLY A 1 114 ? -3.512 -6.469 -2.279 1 94.44 114 GLY A C 1
ATOM 881 O O . GLY A 1 114 ? -3.773 -5.285 -2.053 1 94.44 114 GLY A O 1
ATOM 882 N N . SER A 1 115 ? -4.383 -7.438 -2.193 1 92 115 SER A N 1
ATOM 883 C CA . SER A 1 115 ? -5.781 -7.207 -1.832 1 92 115 SER A CA 1
ATOM 884 C C . SER A 1 115 ? -6.238 -8.18 -0.75 1 92 115 SER A C 1
ATOM 886 O O . SER A 1 115 ? -5.98 -9.383 -0.837 1 92 115 SER A O 1
ATOM 888 N N . GLY A 1 116 ? -6.957 -7.594 0.311 1 88.69 116 GLY A N 1
ATOM 889 C CA . GLY A 1 116 ? -7.457 -8.469 1.36 1 88.69 116 GLY A CA 1
ATOM 890 C C . GLY A 1 116 ? -6.371 -9.305 2.01 1 88.69 116 GLY A C 1
ATOM 891 O O . GLY A 1 116 ? -5.391 -8.766 2.527 1 88.69 116 GLY A O 1
ATOM 892 N N . ALA A 1 117 ? -6.453 -10.609 1.886 1 88.12 117 ALA A N 1
ATOM 893 C CA . ALA A 1 117 ? -5.445 -11.516 2.436 1 88.12 117 ALA A CA 1
ATOM 894 C C . ALA A 1 117 ? -4.094 -11.305 1.763 1 88.12 117 ALA A C 1
ATOM 896 O O . ALA A 1 117 ? -3.047 -11.453 2.398 1 88.12 117 ALA A O 1
ATOM 897 N N . GLY A 1 118 ? -4.152 -10.938 0.546 1 92.94 118 GLY A N 1
ATOM 898 C CA . GLY A 1 118 ? -2.922 -10.672 -0.183 1 92.94 118 GLY A CA 1
ATOM 899 C C . GLY A 1 118 ? -2.129 -9.516 0.393 1 92.94 118 GLY A C 1
ATOM 900 O O . GLY A 1 118 ? -0.906 -9.453 0.242 1 92.94 118 GLY A O 1
ATOM 901 N N . THR A 1 119 ? -2.805 -8.578 0.986 1 91.25 119 THR A N 1
ATOM 902 C CA . THR A 1 119 ? -2.109 -7.48 1.647 1 91.25 119 THR A CA 1
ATOM 903 C C . THR A 1 119 ? -1.243 -8 2.793 1 91.25 119 THR A C 1
ATOM 905 O O . THR A 1 119 ? -0.104 -7.559 2.963 1 91.25 119 THR A O 1
ATOM 908 N N . ASN A 1 120 ? -1.828 -8.945 3.527 1 86 120 ASN A N 1
ATOM 909 C CA . ASN A 1 120 ? -1.085 -9.555 4.625 1 86 120 ASN A CA 1
ATOM 910 C C . ASN A 1 120 ? 0.134 -10.32 4.117 1 86 120 ASN A C 1
ATOM 912 O O . ASN A 1 120 ? 1.222 -10.211 4.688 1 86 120 ASN A O 1
ATOM 916 N N . VAL A 1 121 ? -0.054 -10.984 3.086 1 91.62 121 VAL A N 1
ATOM 917 C CA . VAL A 1 121 ? 1.016 -11.781 2.492 1 91.62 121 VAL A CA 1
ATOM 918 C C . VAL A 1 121 ? 2.17 -10.875 2.078 1 91.62 121 VAL A C 1
ATOM 920 O O . VAL A 1 121 ? 3.324 -11.125 2.438 1 91.62 121 VAL A O 1
ATOM 923 N N . LEU A 1 122 ? 1.878 -9.852 1.417 1 93.44 122 LEU A N 1
ATOM 924 C CA . LEU A 1 122 ? 2.914 -8.969 0.885 1 93.44 122 LEU A CA 1
ATOM 925 C C . LEU A 1 122 ? 3.57 -8.164 2.002 1 93.44 122 LEU A C 1
ATOM 927 O O . LEU A 1 122 ? 4.77 -7.879 1.942 1 93.44 122 LEU A O 1
ATOM 931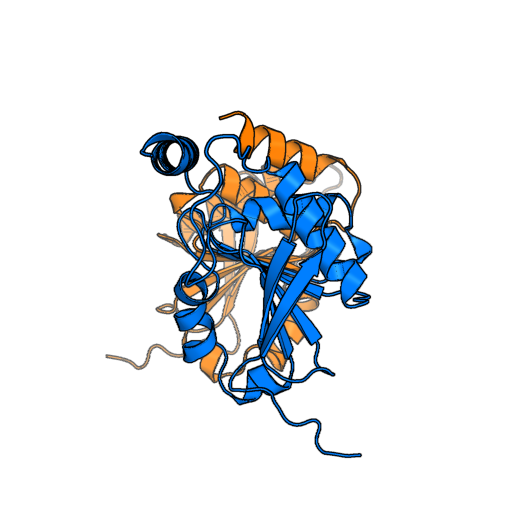 N N . MET A 1 123 ? 2.801 -7.812 2.973 1 86.62 123 MET A N 1
ATOM 932 C CA . MET A 1 123 ? 3.375 -7.098 4.109 1 86.62 123 MET A CA 1
ATOM 933 C C . MET A 1 123 ? 4.359 -7.98 4.867 1 86.62 123 MET A C 1
ATOM 935 O O . MET A 1 123 ? 5.426 -7.523 5.273 1 86.62 123 MET A O 1
ATOM 939 N N . ARG A 1 124 ? 4.004 -9.203 5.043 1 85.12 124 ARG A N 1
ATOM 940 C CA . ARG A 1 124 ? 4.906 -10.141 5.707 1 85.12 124 ARG A CA 1
ATOM 941 C C . ARG A 1 124 ? 6.199 -10.305 4.918 1 85.12 124 ARG A C 1
ATOM 943 O O . ARG A 1 124 ? 7.289 -10.32 5.5 1 85.12 124 ARG A O 1
ATOM 950 N N . TYR A 1 125 ? 6.043 -10.43 3.697 1 91.31 125 TYR A N 1
ATOM 951 C CA . TYR A 1 125 ? 7.23 -10.555 2.861 1 91.31 125 TYR A CA 1
ATOM 952 C C . TYR A 1 125 ? 8.109 -9.312 2.98 1 91.31 125 TYR A C 1
ATOM 954 O O . TYR A 1 125 ? 9.328 -9.422 3.141 1 91.31 125 TYR A O 1
ATOM 962 N N . ALA A 1 126 ? 7.52 -8.195 2.928 1 89.88 126 ALA A N 1
ATOM 963 C CA . ALA A 1 126 ? 8.25 -6.93 2.971 1 89.88 126 ALA A CA 1
ATOM 964 C C . ALA A 1 126 ? 8.992 -6.766 4.297 1 89.88 126 ALA A C 1
ATOM 966 O O . ALA A 1 126 ? 10.094 -6.219 4.336 1 89.88 126 ALA A O 1
ATOM 967 N N . THR A 1 127 ? 8.375 -7.277 5.273 1 84.06 127 THR A N 1
ATOM 968 C CA . THR A 1 127 ? 8.984 -7.18 6.594 1 84.06 127 THR A CA 1
ATOM 969 C C . THR A 1 127 ? 10.273 -7.988 6.652 1 84.06 127 THR A C 1
ATOM 971 O O . THR A 1 127 ? 11.25 -7.566 7.277 1 84.06 127 THR A O 1
ATOM 974 N N . LYS A 1 128 ? 10.258 -9.039 6 1 86.94 128 LYS A N 1
ATOM 975 C CA . LYS A 1 128 ? 11.406 -9.938 6.023 1 86.94 128 LYS A CA 1
ATOM 976 C C . LYS A 1 128 ? 12.445 -9.539 4.977 1 86.94 128 LYS A C 1
ATOM 978 O O . LYS A 1 128 ? 13.625 -9.859 5.109 1 86.94 128 LYS A O 1
ATOM 983 N N . HIS A 1 129 ? 11.969 -8.875 3.963 1 91.06 129 HIS A N 1
ATOM 984 C CA . HIS A 1 129 ? 12.836 -8.5 2.85 1 91.06 129 HIS A CA 1
ATOM 985 C C . HIS A 1 129 ? 12.656 -7.035 2.475 1 91.06 129 HIS A C 1
ATOM 987 O O . HIS A 1 129 ? 12.32 -6.719 1.332 1 91.06 129 HIS A O 1
ATOM 993 N N . PRO A 1 130 ? 12.984 -6.152 3.361 1 85.25 130 PRO A N 1
ATOM 994 C CA . PRO A 1 130 ? 12.68 -4.738 3.135 1 85.25 130 PRO A CA 1
ATOM 995 C C . PRO A 1 130 ? 13.445 -4.156 1.944 1 85.25 130 PRO A C 1
ATOM 997 O O . PRO A 1 130 ? 12.93 -3.273 1.251 1 85.25 130 PRO A O 1
ATOM 1000 N N . SER A 1 131 ? 14.609 -4.617 1.654 1 89.19 131 SER A N 1
ATOM 1001 C CA . SER A 1 131 ? 15.438 -4.043 0.599 1 89.19 131 SER A CA 1
ATOM 1002 C C . SER A 1 131 ? 14.93 -4.449 -0.782 1 89.19 131 SER A C 1
ATOM 1004 O O . SER A 1 131 ? 15.305 -3.844 -1.788 1 89.19 131 SER A O 1
ATOM 1006 N N . ILE A 1 132 ? 14.07 -5.406 -0.833 1 94.06 132 ILE A N 1
ATOM 1007 C CA . ILE A 1 132 ? 13.617 -5.945 -2.113 1 94.06 132 ILE A CA 1
ATOM 1008 C C . ILE A 1 132 ? 12.297 -5.301 -2.506 1 94.06 132 ILE A C 1
ATOM 1010 O O . ILE A 1 132 ? 11.891 -5.352 -3.672 1 94.06 132 ILE A O 1
ATOM 1014 N N . VAL A 1 133 ? 11.633 -4.711 -1.545 1 93.94 133 VAL A N 1
ATOM 1015 C CA . VAL A 1 133 ? 10.312 -4.152 -1.802 1 93.94 133 VAL A CA 1
ATOM 1016 C C . VAL A 1 133 ? 10.398 -2.631 -1.911 1 93.94 133 VAL A C 1
ATOM 1018 O O . VAL A 1 133 ? 10.594 -1.941 -0.907 1 93.94 133 VAL A O 1
ATOM 1021 N N . ASP A 1 134 ? 10.164 -2.164 -3.131 1 92.06 134 ASP A N 1
ATOM 1022 C CA . ASP A 1 134 ? 10.242 -0.728 -3.389 1 92.06 134 ASP A CA 1
ATOM 1023 C C . ASP A 1 134 ? 9.023 -0.006 -2.816 1 92.06 134 ASP A C 1
ATOM 1025 O O . ASP A 1 134 ? 9.141 1.099 -2.281 1 92.06 134 ASP A O 1
ATOM 1029 N N . ALA A 1 135 ? 7.875 -0.625 -3.041 1 92.25 135 ALA A N 1
ATOM 1030 C CA . ALA A 1 135 ? 6.598 -0.056 -2.623 1 92.25 135 ALA A CA 1
ATOM 1031 C C . ALA A 1 135 ? 5.523 -1.136 -2.529 1 92.25 135 ALA A C 1
ATOM 1033 O O . ALA A 1 135 ? 5.629 -2.184 -3.172 1 92.25 135 ALA A O 1
ATOM 1034 N N . LEU A 1 136 ? 4.52 -0.842 -1.672 1 93.06 136 LEU A N 1
ATOM 1035 C CA . LEU A 1 136 ? 3.34 -1.692 -1.564 1 93.06 136 LEU A CA 1
ATOM 1036 C C . LEU A 1 136 ? 2.066 -0.894 -1.827 1 93.06 136 LEU A C 1
ATOM 1038 O O . LEU A 1 136 ? 1.899 0.206 -1.296 1 93.06 136 LEU A O 1
ATOM 1042 N N . VAL A 1 137 ? 1.279 -1.377 -2.688 1 92.69 137 VAL A N 1
ATOM 1043 C CA . VAL A 1 137 ? -0.096 -0.922 -2.859 1 92.69 137 VAL A CA 1
ATOM 1044 C C . VAL A 1 137 ? -1.057 -1.938 -2.244 1 92.69 137 VAL A C 1
ATOM 1046 O O . VAL A 1 137 ? -1.216 -3.045 -2.764 1 92.69 137 VAL A O 1
ATOM 1049 N N . LEU A 1 138 ? -1.658 -1.561 -1.13 1 92.06 138 LEU A N 1
ATOM 1050 C CA . LEU A 1 138 ? -2.494 -2.469 -0.351 1 92.06 138 LEU A CA 1
ATOM 1051 C C . LEU A 1 138 ? -3.961 -2.059 -0.425 1 92.06 138 LEU A C 1
ATOM 1053 O O . LEU A 1 138 ? -4.332 -0.981 0.047 1 92.06 138 LEU A O 1
ATOM 1057 N N . ILE A 1 139 ? -4.711 -2.908 -1.029 1 90.69 139 ILE A N 1
ATOM 1058 C CA . ILE A 1 139 ? -6.137 -2.633 -1.187 1 90.69 139 ILE A CA 1
ATOM 1059 C C . ILE A 1 139 ? -6.93 -3.418 -0.146 1 90.69 139 ILE A C 1
ATOM 1061 O O . ILE A 1 139 ? -6.719 -4.621 0.027 1 90.69 139 ILE A O 1
ATOM 1065 N N . ASN A 1 140 ? -7.832 -2.689 0.568 1 86.12 140 ASN A N 1
ATOM 1066 C CA . ASN A 1 140 ? -8.602 -3.303 1.644 1 86.12 140 ASN A CA 1
ATOM 1067 C C . ASN A 1 140 ? -7.707 -4.078 2.605 1 86.12 140 ASN A C 1
ATOM 1069 O O . ASN A 1 140 ? -7.883 -5.281 2.793 1 86.12 140 ASN A O 1
ATOM 1073 N N . PRO A 1 141 ? -6.648 -3.428 3.15 1 77.62 141 PRO A N 1
ATOM 1074 C CA . PRO A 1 141 ? -5.609 -4.129 3.906 1 77.62 141 PRO A CA 1
ATOM 1075 C C . PRO A 1 141 ? -6.141 -4.77 5.188 1 77.62 141 PRO A C 1
ATOM 1077 O O . PRO A 1 141 ? -5.492 -5.652 5.754 1 77.62 141 PRO A O 1
ATOM 1080 N N . ILE A 1 142 ? -7.008 -4.293 5.957 1 65.69 142 ILE A N 1
ATOM 1081 C CA . ILE A 1 142 ? -7.445 -4.883 7.219 1 65.69 142 ILE A CA 1
ATOM 1082 C C . ILE A 1 142 ? -8.875 -5.398 7.082 1 65.69 142 ILE A C 1
ATOM 1084 O O . ILE A 1 142 ? -9.82 -4.609 6.977 1 65.69 142 ILE A O 1
ATOM 1088 N N . SER A 1 143 ? -9.023 -6.352 6.266 1 54.28 143 SER A N 1
ATOM 1089 C CA . SER A 1 143 ? -10.375 -6.887 6.301 1 54.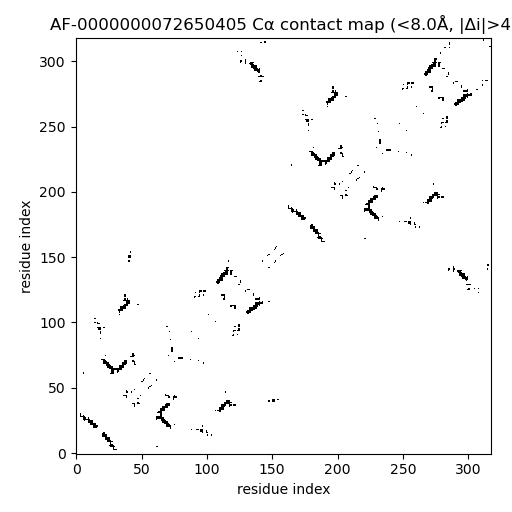28 143 SER A CA 1
ATOM 1090 C C . SER A 1 143 ? -10.672 -7.562 7.633 1 54.28 143 SER A C 1
ATOM 1092 O O . SER A 1 143 ? -9.781 -8.156 8.25 1 54.28 143 SER A O 1
ATOM 1094 N N . GLN A 1 144 ? -11.492 -7.023 8.508 1 47.03 144 GLN A N 1
ATOM 1095 C CA . GLN A 1 144 ? -11.898 -7.645 9.766 1 47.03 144 GLN A CA 1
ATOM 1096 C C . GLN A 1 144 ? -11.625 -9.148 9.75 1 47.03 144 GLN A C 1
ATOM 1098 O O . GLN A 1 144 ? -11.602 -9.766 8.688 1 47.03 144 GLN A O 1
ATOM 1103 N N . LYS A 1 145 ? -11.062 -9.695 10.984 1 41.56 145 LYS A N 1
ATOM 1104 C CA . LYS A 1 145 ? -10.766 -11.055 11.438 1 41.56 145 LYS A CA 1
ATOM 1105 C C . LYS A 1 145 ? -11.711 -12.062 10.781 1 41.56 145 LYS A C 1
ATOM 1107 O O . LYS A 1 145 ? -11.305 -13.188 10.469 1 41.56 145 LYS A O 1
ATOM 1112 N N . ALA A 1 146 ? -13 -11.82 11.188 1 39.34 146 ALA A N 1
ATOM 1113 C CA . ALA A 1 146 ? -13.953 -12.93 11.203 1 39.34 146 ALA A CA 1
ATOM 1114 C C . ALA A 1 146 ? -14 -13.625 9.844 1 39.34 146 ALA A C 1
ATOM 1116 O O . ALA A 1 146 ? -14.055 -14.859 9.781 1 39.34 146 ALA A O 1
ATOM 1117 N N . GLY A 1 147 ? -14.164 -12.836 8.867 1 38.25 147 GLY A N 1
ATOM 1118 C CA . GLY A 1 147 ? -14.602 -13.484 7.637 1 38.25 147 GLY A CA 1
ATOM 1119 C C . GLY A 1 147 ? -13.484 -14.219 6.918 1 38.25 147 GLY A C 1
ATOM 1120 O O . GLY A 1 147 ? -13.734 -15.172 6.184 1 38.25 147 GLY A O 1
ATOM 1121 N N . TRP A 1 148 ? -12.273 -13.703 6.996 1 37.59 148 TRP A N 1
ATOM 1122 C CA . TRP A 1 148 ? -11.297 -14.453 6.215 1 37.59 148 TRP A CA 1
ATOM 1123 C C . TRP A 1 148 ? -11.055 -15.828 6.832 1 37.59 148 TRP A C 1
ATOM 1125 O O . TRP A 1 148 ? -10.758 -16.797 6.117 1 37.59 148 TRP A O 1
ATOM 1135 N N . ILE A 1 149 ? -10.852 -15.695 8.133 1 39.16 149 ILE A N 1
ATOM 1136 C CA . ILE A 1 149 ? -10.766 -17 8.773 1 39.16 149 ILE A CA 1
ATOM 1137 C C . ILE A 1 149 ? -12.031 -17.812 8.492 1 39.16 149 ILE A C 1
ATOM 1139 O O . ILE A 1 149 ? -11.969 -18.984 8.156 1 39.16 149 ILE A O 1
ATOM 1143 N N . GLU A 1 150 ? -13.148 -17.141 8.742 1 39.41 150 GLU A N 1
ATOM 1144 C CA . GLU A 1 150 ? -14.367 -17.875 8.445 1 39.41 150 GLU A CA 1
ATOM 1145 C C . GLU A 1 150 ? -14.422 -18.281 6.973 1 39.41 150 GLU A C 1
ATOM 1147 O O . GLU A 1 150 ? -14.797 -19.406 6.645 1 39.41 150 GLU A O 1
ATOM 1152 N N . TRP A 1 151 ? -14.148 -17.453 6.129 1 36.06 151 TRP A N 1
ATOM 1153 C CA . TRP A 1 151 ? -14.18 -17.781 4.707 1 36.06 151 TRP A CA 1
ATOM 1154 C C . TRP A 1 151 ? -13.133 -18.844 4.367 1 36.06 151 TRP A C 1
ATOM 1156 O O . TRP A 1 151 ? -13.422 -19.797 3.641 1 36.06 151 TRP A O 1
ATOM 1166 N N . PHE A 1 152 ? -11.891 -18.672 4.809 1 38.31 152 PHE A N 1
ATOM 1167 C CA . PHE A 1 152 ? -10.906 -19.734 4.645 1 38.31 152 PHE A CA 1
ATOM 1168 C C . PHE A 1 152 ? -11.445 -21.062 5.168 1 38.31 152 PHE A C 1
ATOM 1170 O O . PHE A 1 152 ? -11.312 -22.094 4.516 1 38.31 152 PHE A O 1
ATOM 1177 N N . TYR A 1 153 ? -12.016 -20.859 6.336 1 37.66 153 TYR A N 1
ATOM 1178 C CA . TYR A 1 153 ? -12.633 -22.078 6.867 1 37.66 153 TYR A CA 1
ATOM 1179 C C . TYR A 1 153 ? -13.711 -22.594 5.922 1 37.66 153 TYR A C 1
ATOM 1181 O O . TYR A 1 153 ?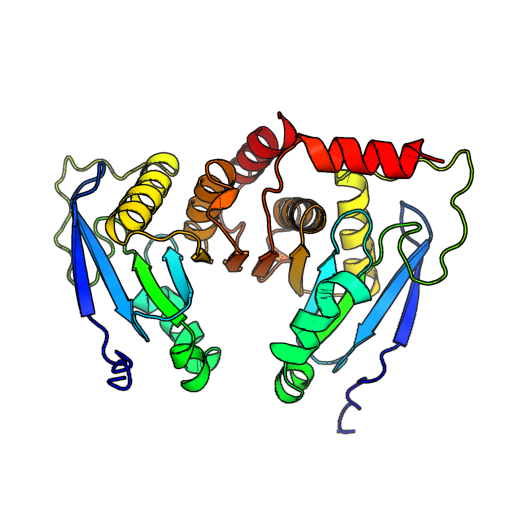 -13.82 -23.812 5.703 1 37.66 153 TYR A O 1
ATOM 1189 N N . GLN A 1 154 ? -14.492 -21.719 5.484 1 37.47 154 GLN A N 1
ATOM 1190 C CA . GLN A 1 154 ? -15.586 -22.172 4.637 1 37.47 154 GLN A CA 1
ATOM 1191 C C . GLN A 1 154 ? -15.07 -22.75 3.326 1 37.47 154 GLN A C 1
ATOM 1193 O O . GLN A 1 154 ? -15.602 -23.75 2.836 1 37.47 154 GLN A O 1
ATOM 1198 N N . LYS A 1 155 ? -14.227 -22.094 2.709 1 37.31 155 LYS A N 1
ATOM 1199 C CA . LYS A 1 155 ? -13.742 -22.625 1.436 1 37.31 155 LYS A CA 1
ATOM 1200 C C . LYS A 1 155 ? -12.898 -23.875 1.643 1 37.31 155 LYS A C 1
ATOM 1202 O O . LYS A 1 155 ? -12.867 -24.766 0.783 1 37.31 155 LYS A O 1
ATOM 1207 N N . VAL A 1 156 ? -12.062 -23.859 2.633 1 36.38 156 VAL A N 1
ATOM 1208 C CA . VAL A 1 156 ? -11.336 -25.078 2.939 1 36.38 156 VAL A CA 1
ATOM 1209 C C . VAL A 1 156 ? -12.312 -26.141 3.471 1 36.38 156 VAL A C 1
ATOM 1211 O O . VAL A 1 156 ? -12.188 -27.328 3.15 1 36.38 156 VAL A O 1
ATOM 1214 N N . PHE A 1 157 ? -13.172 -25.656 4.355 1 35.34 157 PHE A N 1
ATOM 1215 C CA . PHE A 1 157 ? -14.023 -26.688 4.945 1 35.34 157 PHE A CA 1
ATOM 1216 C C . PHE A 1 157 ? -15.242 -26.953 4.062 1 35.34 157 PHE A C 1
ATOM 1218 O O . PHE A 1 157 ? -15.922 -27.969 4.219 1 35.34 157 PHE A O 1
ATOM 1225 N N . ILE A 1 158 ? -15.727 -25.891 3.404 1 33.47 158 ILE A N 1
ATOM 1226 C CA . ILE A 1 158 ? -16.938 -26.375 2.736 1 33.47 158 ILE A CA 1
ATOM 1227 C C . ILE A 1 158 ? -16.547 -27.344 1.616 1 33.47 158 ILE A C 1
ATOM 1229 O O . ILE A 1 158 ? -17.422 -27.938 0.987 1 33.47 158 ILE A O 1
ATOM 1233 N N . PHE A 1 159 ? -15.281 -27.797 1.413 1 28.31 159 PHE A N 1
ATOM 1234 C CA . PHE A 1 159 ? -15.516 -29.109 0.808 1 28.31 159 PHE A CA 1
ATOM 1235 C C . PHE A 1 159 ? -15.875 -30.141 1.87 1 28.31 159 PHE A C 1
ATOM 1237 O O . PHE A 1 159 ? -15.445 -30.031 3.02 1 28.31 159 PHE A O 1
ATOM 1244 N N . MET B 1 1 ? -23.156 22.656 -12.383 1 36.88 1 MET B N 1
ATOM 1245 C CA . MET B 1 1 ? -22.625 22.75 -11.031 1 36.88 1 MET B CA 1
ATOM 1246 C C . MET B 1 1 ? -21.234 23.406 -11.039 1 36.88 1 MET B C 1
ATOM 1248 O O . MET B 1 1 ? -20.469 23.203 -11.984 1 36.88 1 MET B O 1
ATOM 1252 N N . PRO B 1 2 ? -20.922 24.484 -10.383 1 43.72 2 PRO B N 1
ATOM 1253 C CA . PRO B 1 2 ? -19.656 25.156 -10.641 1 43.72 2 PRO B CA 1
ATOM 1254 C C . PRO B 1 2 ? -18.484 24.172 -10.773 1 43.72 2 PRO B C 1
ATOM 1256 O O . PRO B 1 2 ? -18.5 23.094 -10.18 1 43.72 2 PRO B O 1
ATOM 1259 N N . GLU B 1 3 ? -17.906 23.984 -11.883 1 46.72 3 GLU B N 1
ATOM 1260 C CA . GLU B 1 3 ? -16.719 23.188 -12.109 1 46.72 3 GLU B CA 1
ATOM 1261 C C . GLU B 1 3 ? -15.789 23.219 -10.898 1 46.72 3 GLU B C 1
ATOM 1263 O O . GLU B 1 3 ? -15.344 24.281 -10.477 1 46.72 3 GLU B O 1
ATOM 1268 N N . SER B 1 4 ? -16.062 22.594 -9.867 1 55.53 4 SER B N 1
ATOM 1269 C CA . SER B 1 4 ? -15.273 22.672 -8.641 1 55.53 4 SER B CA 1
ATOM 1270 C C . SER B 1 4 ? -13.805 22.922 -8.953 1 55.53 4 SER B C 1
ATOM 1272 O O . SER B 1 4 ? -13.234 22.281 -9.828 1 55.53 4 SER B O 1
ATOM 1274 N N . GLU B 1 5 ? -13.367 24.156 -8.906 1 68.62 5 GLU B N 1
ATOM 1275 C CA . GLU B 1 5 ? -12.023 24.656 -9.164 1 68.62 5 GLU B CA 1
ATOM 1276 C C . GLU B 1 5 ? -10.969 23.75 -8.547 1 68.62 5 GLU B C 1
ATOM 1278 O O . GLU B 1 5 ? -11.055 23.406 -7.363 1 68.62 5 GLU B O 1
ATOM 1283 N N . ILE B 1 6 ? -10.266 23.031 -9.477 1 76.31 6 ILE B N 1
ATOM 1284 C CA . ILE B 1 6 ? -9.141 22.203 -9.047 1 76.31 6 ILE B CA 1
ATOM 1285 C C . ILE B 1 6 ? -8.078 23.094 -8.398 1 76.31 6 ILE B C 1
ATOM 1287 O O . ILE B 1 6 ? -7.648 24.078 -8.984 1 76.31 6 ILE B O 1
ATOM 1291 N N . ASN B 1 7 ? -7.863 22.953 -7.117 1 82.5 7 ASN B N 1
ATOM 1292 C CA . ASN B 1 7 ? -6.824 23.656 -6.371 1 82.5 7 ASN B CA 1
ATOM 1293 C C . ASN B 1 7 ? -5.434 23.141 -6.727 1 82.5 7 ASN B C 1
ATOM 1295 O O . ASN B 1 7 ? -4.906 22.25 -6.062 1 82.5 7 ASN B O 1
ATOM 1299 N N . LEU B 1 8 ? -4.863 23.75 -7.695 1 79.44 8 LEU B N 1
ATOM 1300 C CA . LEU B 1 8 ? -3.564 23.281 -8.172 1 79.44 8 LEU B CA 1
ATOM 1301 C C . LEU B 1 8 ? -2.434 23.969 -7.402 1 79.44 8 LEU B C 1
ATOM 1303 O O . LEU B 1 8 ? -1.327 23.422 -7.316 1 79.44 8 LEU B O 1
ATOM 1307 N N . ASP B 1 9 ? -2.713 25.078 -6.82 1 82.94 9 ASP B N 1
ATOM 1308 C CA . ASP B 1 9 ? -1.69 25.844 -6.109 1 82.94 9 ASP B CA 1
ATOM 1309 C C . ASP B 1 9 ? -1.564 25.391 -4.66 1 82.94 9 ASP B C 1
ATOM 1311 O O . ASP B 1 9 ? -0.555 25.641 -4.004 1 82.94 9 ASP B O 1
ATOM 1315 N N . GLY B 1 10 ? -2.574 24.734 -4.289 1 88.06 10 GLY B N 1
ATOM 1316 C CA . GLY B 1 10 ? -2.561 24.266 -2.914 1 88.06 10 GLY B CA 1
ATOM 1317 C C . GLY B 1 10 ? -3.076 25.297 -1.928 1 88.06 10 GLY B C 1
ATOM 1318 O O . GLY B 1 10 ? -3.074 26.484 -2.217 1 88.06 10 GLY B O 1
ATOM 1319 N N . SER B 1 11 ? -3.645 24.906 -0.885 1 93.62 11 SER B N 1
ATOM 1320 C CA . SER B 1 11 ? -4.023 25.719 0.266 1 93.62 11 SER B CA 1
ATOM 1321 C C . SER B 1 11 ? -3.564 25.078 1.571 1 93.62 11 SER B C 1
ATOM 1323 O O . SER B 1 11 ? -3.4 23.859 1.646 1 93.62 11 SER B O 1
ATOM 1325 N N . GLU B 1 12 ? -3.328 25.969 2.527 1 94.56 12 GLU B N 1
ATOM 1326 C CA . GLU B 1 12 ? -2.848 25.5 3.824 1 94.56 12 GLU B CA 1
ATOM 1327 C C . GLU B 1 12 ? -3.924 25.641 4.898 1 94.56 12 GLU B C 1
ATOM 1329 O O . GLU B 1 12 ? -4.668 26.625 4.906 1 94.56 12 GLU B O 1
ATOM 1334 N N . GLU B 1 13 ? -4.031 24.656 5.719 1 96.56 13 GLU B N 1
ATOM 1335 C CA . GLU B 1 13 ? -4.887 24.703 6.898 1 96.56 13 GLU B CA 1
ATOM 1336 C C . GLU B 1 13 ? -4.152 24.203 8.141 1 96.56 13 GLU B C 1
ATOM 1338 O O . GLU B 1 13 ? -3.418 23.219 8.07 1 96.56 13 GLU B O 1
ATOM 1343 N N . ILE B 1 14 ? -4.293 24.953 9.219 1 97.06 14 ILE B N 1
ATOM 1344 C CA . ILE B 1 14 ? -3.785 24.484 10.516 1 97.06 14 ILE B CA 1
ATOM 1345 C C . ILE B 1 14 ? -4.914 23.844 11.312 1 97.06 14 ILE B C 1
ATOM 1347 O O . ILE B 1 14 ? -5.938 24.469 11.578 1 97.06 14 ILE B O 1
ATOM 1351 N N . ILE B 1 15 ? -4.707 22.578 11.68 1 97.38 15 ILE B N 1
ATOM 1352 C CA . ILE B 1 15 ? -5.719 21.797 12.383 1 97.38 15 ILE B CA 1
ATOM 1353 C C . ILE B 1 15 ? -5.281 21.547 13.82 1 97.38 15 ILE B C 1
ATOM 1355 O O . ILE B 1 15 ? -4.152 21.125 14.07 1 97.38 15 ILE B O 1
ATOM 1359 N N . GLU B 1 16 ? -6.191 21.875 14.805 1 96.81 16 GLU B N 1
ATOM 1360 C CA . GLU B 1 16 ? -5.906 21.531 16.203 1 96.81 16 GLU B CA 1
ATOM 1361 C C . GLU B 1 16 ? -6.09 20.031 16.438 1 96.81 16 GLU B C 1
ATOM 1363 O O . GLU B 1 16 ? -7.152 19.469 16.156 1 96.81 16 GLU B O 1
ATOM 1368 N N . THR B 1 17 ? -5.035 19.375 16.891 1 97.31 17 THR B N 1
ATOM 1369 C CA . THR B 1 17 ? -5.086 17.953 17.188 1 97.31 17 THR B CA 1
ATOM 1370 C C . THR B 1 17 ? -4.695 17.703 18.641 1 97.31 17 THR B C 1
ATOM 1372 O O . THR B 1 17 ? -4.285 18.609 19.359 1 97.31 17 THR B O 1
ATOM 1375 N N . ARG B 1 18 ? -4.816 16.438 19.125 1 95.94 18 ARG B N 1
ATOM 1376 C CA . ARG B 1 18 ? -4.402 16 20.453 1 95.94 18 ARG B CA 1
ATOM 1377 C C . ARG B 1 18 ? -2.896 16.156 20.625 1 95.94 18 ARG B C 1
ATOM 1379 O O . ARG B 1 18 ? -2.402 16.188 21.766 1 95.94 18 ARG B O 1
ATOM 1386 N N . GLN B 1 19 ? -2.125 16.297 19.453 1 95.5 19 GLN B N 1
ATOM 1387 C CA . GLN B 1 19 ? -0.673 16.438 19.484 1 95.5 19 GLN B CA 1
ATOM 1388 C C . GLN B 1 19 ? -0.242 17.875 19.203 1 95.5 19 GLN B C 1
ATOM 1390 O O . GLN B 1 19 ? 0.938 18.125 18.953 1 95.5 19 GLN B O 1
ATOM 1395 N N . GLY B 1 20 ? -1.182 18.781 19.234 1 93.81 20 GLY B N 1
ATOM 1396 C CA . GLY B 1 20 ? -0.897 20.172 18.906 1 93.81 20 GLY B CA 1
ATOM 1397 C C . GLY B 1 20 ? -1.33 20.562 17.516 1 93.81 20 GLY B C 1
ATOM 1398 O O . GLY B 1 20 ? -1.924 19.75 16.797 1 93.81 20 GLY B O 1
ATOM 1399 N N . PRO B 1 21 ? -1.083 21.828 17.156 1 95.19 21 PRO B N 1
ATOM 1400 C CA . PRO B 1 21 ? -1.464 22.281 15.82 1 95.19 21 PRO B CA 1
ATOM 1401 C C . PRO B 1 21 ? -0.656 21.609 14.719 1 95.19 21 PRO B C 1
ATOM 1403 O O . PRO B 1 21 ? 0.565 21.469 14.836 1 95.19 21 PRO B O 1
ATOM 1406 N N . ILE B 1 22 ? -1.378 21.156 13.641 1 96.62 22 ILE B N 1
ATOM 1407 C CA . ILE B 1 22 ? -0.752 20.453 12.531 1 96.62 22 ILE B CA 1
ATOM 1408 C C . ILE B 1 22 ? -1.073 21.172 11.219 1 96.62 22 ILE B C 1
ATOM 1410 O O . ILE B 1 22 ? -2.234 21.484 10.945 1 96.62 22 ILE B O 1
ATOM 1414 N N . LYS B 1 23 ? -0.037 21.438 10.438 1 96.5 23 LYS B N 1
ATOM 1415 C CA . LYS B 1 23 ? -0.234 22.062 9.133 1 96.5 23 LYS B CA 1
ATOM 1416 C C . LYS B 1 23 ? -0.57 21 8.078 1 96.5 23 LYS B C 1
ATOM 1418 O O . LYS B 1 23 ? 0.147 20.016 7.934 1 96.5 23 LYS B O 1
ATOM 1423 N N . VAL B 1 24 ? -1.694 21.172 7.352 1 97.12 24 VAL B N 1
ATOM 1424 C CA . VAL B 1 24 ? -2.102 20.328 6.234 1 97.12 24 VAL B CA 1
ATOM 1425 C C . VAL B 1 24 ? -2.158 21.156 4.953 1 97.12 24 VAL B C 1
ATOM 1427 O O . VAL B 1 24 ? -2.744 22.25 4.938 1 97.12 24 VAL B O 1
ATOM 1430 N N . ILE B 1 25 ? -1.476 20.672 3.918 1 94.88 25 ILE B N 1
ATOM 1431 C CA . ILE B 1 25 ? -1.551 21.312 2.607 1 94.88 25 ILE B CA 1
ATOM 1432 C C . ILE B 1 25 ? -2.516 20.531 1.714 1 94.88 25 ILE B C 1
ATOM 1434 O O . ILE B 1 25 ? -2.406 19.312 1.584 1 94.88 25 ILE B O 1
ATOM 1438 N N . ILE B 1 26 ? -3.471 21.219 1.132 1 94.12 26 ILE B N 1
ATOM 1439 C CA . ILE B 1 26 ? -4.551 20.578 0.392 1 94.12 26 ILE B CA 1
ATOM 1440 C C . ILE B 1 26 ? -4.445 20.938 -1.089 1 94.12 26 ILE B C 1
ATOM 1442 O O . ILE B 1 26 ? -4.277 22.109 -1.441 1 94.12 26 ILE B O 1
ATOM 1446 N N . TYR B 1 27 ? -4.484 19.875 -1.938 1 91.25 27 TYR B N 1
ATOM 1447 C CA . TYR B 1 27 ? -4.484 20.016 -3.389 1 91.25 27 TYR B CA 1
ATOM 1448 C C . TYR B 1 27 ? -5.676 19.297 -4.012 1 91.25 27 TYR B C 1
ATOM 1450 O O . TYR B 1 27 ? -6.211 18.359 -3.428 1 91.25 27 TYR B O 1
ATOM 1458 N N . GLY B 1 28 ? -6.066 19.812 -5.191 1 90.06 28 GLY B N 1
ATOM 1459 C CA . GLY B 1 28 ? -6.969 19.016 -6.016 1 90.06 28 GLY B CA 1
ATOM 1460 C C . GLY B 1 28 ? -8.422 19.438 -5.879 1 90.06 28 GLY B C 1
ATOM 1461 O O . GLY B 1 28 ? -8.711 20.609 -5.602 1 90.06 28 GLY B O 1
ATOM 1462 N N . ASP B 1 29 ? -9.305 18.484 -6.227 1 89.44 29 ASP B N 1
ATOM 1463 C CA . ASP B 1 29 ? -10.75 18.719 -6.199 1 89.44 29 ASP B CA 1
ATOM 1464 C C . ASP B 1 29 ? -11.336 18.328 -4.844 1 89.44 29 ASP B C 1
ATOM 1466 O O . ASP B 1 29 ? -11.266 17.172 -4.434 1 89.44 29 ASP B O 1
ATOM 1470 N N . LYS B 1 30 ? -11.93 19.312 -4.234 1 88.62 30 LYS B N 1
ATOM 1471 C CA . LYS B 1 30 ? -12.508 19.078 -2.914 1 88.62 30 LYS B CA 1
ATOM 1472 C C . LYS B 1 30 ? -13.547 17.953 -2.959 1 88.62 30 LYS B C 1
ATOM 1474 O O . LYS B 1 30 ? -13.781 17.266 -1.961 1 88.62 30 LYS B O 1
ATOM 1479 N N . GLY B 1 31 ? -14.07 17.719 -4.105 1 90.06 31 GLY B N 1
ATOM 1480 C CA . GLY B 1 31 ? -15.055 16.656 -4.277 1 90.06 31 GLY B CA 1
ATOM 1481 C C . GLY B 1 31 ? -14.438 15.344 -4.699 1 90.06 31 GLY B C 1
ATOM 1482 O O . GLY B 1 31 ? -15.133 14.336 -4.828 1 90.06 31 GLY B O 1
ATOM 1483 N N . GLY B 1 32 ? -13.195 15.445 -4.828 1 89.94 32 GLY B N 1
ATOM 1484 C CA . GLY B 1 32 ? -12.5 14.25 -5.266 1 89.94 32 GLY B CA 1
ATOM 1485 C C . GLY B 1 32 ? -12.266 13.25 -4.148 1 89.94 32 GLY B C 1
ATOM 1486 O O . GLY B 1 32 ? -12.57 13.531 -2.986 1 89.94 32 GLY B O 1
ATOM 1487 N N . LEU B 1 33 ? -11.719 12.055 -4.547 1 90.69 33 LEU B N 1
ATOM 1488 C CA . LEU B 1 33 ? -11.391 11.016 -3.576 1 90.69 33 LEU B CA 1
ATOM 1489 C C . LEU B 1 33 ? -10.273 11.484 -2.641 1 90.69 33 LEU B C 1
ATOM 1491 O O . LEU B 1 33 ? -9.234 11.969 -3.096 1 90.69 33 LEU B O 1
ATOM 1495 N N . PRO B 1 34 ? -10.516 11.391 -1.375 1 95.38 34 PRO B N 1
ATOM 1496 C CA . PRO B 1 34 ? -9.484 11.867 -0.448 1 95.38 34 PRO B CA 1
ATOM 1497 C C . PRO B 1 34 ? -8.227 11 -0.471 1 95.38 34 PRO B C 1
ATOM 1499 O O . PRO B 1 34 ? -8.32 9.766 -0.417 1 95.38 34 PRO B O 1
ATOM 1502 N N . LEU B 1 35 ? -7.129 11.641 -0.637 1 94.81 35 LEU B N 1
ATOM 1503 C CA . LEU B 1 35 ? -5.797 11.055 -0.509 1 94.81 35 LEU B CA 1
ATOM 1504 C C . LEU B 1 35 ? -5.023 11.711 0.627 1 94.81 35 LEU B C 1
ATOM 1506 O O . LEU B 1 35 ? -4.727 12.906 0.572 1 94.81 35 LEU B O 1
ATOM 1510 N N . VAL B 1 36 ? -4.684 10.93 1.69 1 97.44 36 VAL B N 1
ATOM 1511 C CA . VAL B 1 36 ? -3.975 11.445 2.855 1 97.44 36 VAL B CA 1
ATOM 1512 C C . VAL B 1 36 ? -2.523 10.969 2.832 1 97.44 36 VAL B C 1
ATOM 1514 O O . VAL B 1 36 ? -2.256 9.781 2.676 1 97.44 36 VAL B O 1
ATOM 1517 N N . THR B 1 37 ? -1.608 11.938 2.973 1 96.75 37 THR B N 1
ATOM 1518 C CA . THR B 1 37 ? -0.203 11.555 2.908 1 96.75 37 THR B CA 1
ATOM 1519 C C . THR B 1 37 ? 0.473 11.742 4.262 1 96.75 37 THR B C 1
ATOM 1521 O O . THR B 1 37 ? 0.039 12.57 5.066 1 96.75 37 THR B O 1
ATOM 1524 N N . PHE B 1 38 ? 1.454 10.938 4.516 1 96.94 38 PHE B N 1
ATOM 1525 C CA . PHE B 1 38 ? 2.357 11.109 5.648 1 96.94 38 PHE B CA 1
ATOM 1526 C C . PHE B 1 38 ? 3.801 10.859 5.23 1 96.94 38 PHE B C 1
ATOM 1528 O O . PHE B 1 38 ? 4.141 9.773 4.762 1 96.94 38 PHE B O 1
ATOM 1535 N N . HIS B 1 39 ? 4.648 11.852 5.402 1 93.12 39 HIS B N 1
ATOM 1536 C CA . HIS B 1 39 ? 6.008 11.875 4.883 1 93.12 39 HIS B CA 1
ATOM 1537 C C . HIS B 1 39 ? 6.957 11.094 5.789 1 93.12 39 HIS B C 1
ATOM 1539 O O . HIS B 1 39 ? 6.559 10.633 6.859 1 93.12 39 HIS B O 1
ATOM 1545 N N . ASP B 1 40 ? 8.227 10.883 5.344 1 90.94 40 ASP B N 1
ATOM 1546 C CA . ASP B 1 40 ? 9.305 10.211 6.062 1 90.94 40 ASP B CA 1
ATOM 1547 C C . ASP B 1 40 ? 9.922 11.133 7.105 1 90.94 40 ASP B C 1
ATOM 1549 O O . ASP B 1 40 ? 9.664 12.336 7.117 1 90.94 40 ASP B O 1
ATOM 1553 N N . ILE B 1 41 ? 10.688 10.508 7.961 1 83.12 41 ILE B N 1
ATOM 1554 C CA . ILE B 1 41 ? 11.375 11.273 8.992 1 83.12 41 ILE B CA 1
ATOM 1555 C C . ILE B 1 41 ? 12.328 12.273 8.344 1 83.12 41 ILE B C 1
ATOM 1557 O O . ILE B 1 41 ? 13.023 11.945 7.375 1 83.12 41 ILE B O 1
ATOM 1561 N N . GLY B 1 42 ? 12.383 13.461 8.898 1 82.31 42 GLY B N 1
ATOM 1562 C CA . GLY B 1 42 ? 13.32 14.477 8.445 1 82.31 42 GLY B CA 1
ATOM 1563 C C . GLY B 1 42 ? 12.906 15.133 7.145 1 82.31 42 GLY B C 1
ATOM 1564 O O . GLY B 1 42 ? 13.68 15.883 6.543 1 82.31 42 GLY B O 1
ATOM 1565 N N . MET B 1 43 ? 11.781 14.789 6.703 1 83.19 43 MET B N 1
ATOM 1566 C CA . MET B 1 43 ? 11.227 15.383 5.492 1 83.19 43 MET B CA 1
ATOM 1567 C C . MET B 1 43 ? 9.898 16.078 5.781 1 83.19 43 MET B C 1
ATOM 1569 O O . MET B 1 43 ? 9.477 16.156 6.938 1 83.19 43 MET B O 1
ATOM 1573 N N . ASN B 1 44 ? 9.414 16.734 4.797 1 83.38 44 ASN B N 1
ATOM 1574 C CA . ASN B 1 44 ? 8.031 17.203 4.801 1 83.38 44 ASN B CA 1
ATOM 1575 C C . ASN B 1 44 ? 7.266 16.672 3.59 1 83.38 44 ASN B C 1
ATOM 1577 O O . ASN B 1 44 ? 7.828 15.977 2.744 1 83.38 44 ASN B O 1
ATOM 1581 N N . SER B 1 45 ? 5.961 16.969 3.598 1 87.38 45 SER B N 1
ATOM 1582 C CA . SER B 1 45 ? 5.113 16.375 2.568 1 87.38 45 SER B CA 1
ATOM 1583 C C . SER B 1 45 ? 5.547 16.828 1.174 1 87.38 45 SER B C 1
ATOM 1585 O O . SER B 1 45 ? 5.57 16.016 0.241 1 87.38 45 SER B O 1
ATOM 1587 N N . ASP B 1 46 ? 5.93 18.047 1.006 1 84.88 46 ASP B N 1
ATOM 1588 C CA . ASP B 1 46 ? 6.312 18.578 -0.304 1 84.88 46 ASP B CA 1
ATOM 1589 C C . ASP B 1 46 ? 7.59 17.906 -0.81 1 84.88 46 ASP B C 1
ATOM 1591 O O . ASP B 1 46 ? 7.625 17.391 -1.933 1 84.88 46 ASP B O 1
ATOM 1595 N N . MET B 1 47 ? 8.578 17.891 0.031 1 82.19 47 MET B N 1
ATOM 1596 C CA . MET B 1 47 ? 9.867 17.312 -0.343 1 82.19 47 MET B CA 1
ATOM 1597 C C . MET B 1 47 ? 9.727 15.82 -0.614 1 82.19 47 MET B C 1
ATOM 1599 O O . MET B 1 47 ? 10.383 15.281 -1.508 1 82.19 47 MET B O 1
ATOM 1603 N N . ASN B 1 48 ? 8.844 15.258 0.086 1 87.75 48 ASN B N 1
ATOM 1604 C CA . ASN B 1 48 ? 8.766 13.797 0.008 1 87.75 48 ASN B CA 1
ATOM 1605 C C . ASN B 1 48 ? 7.941 13.344 -1.193 1 87.75 48 ASN B C 1
ATOM 1607 O O . ASN B 1 48 ? 8.266 12.344 -1.831 1 87.75 48 ASN B O 1
ATOM 1611 N N . PHE B 1 49 ? 6.883 14.07 -1.545 1 87.44 49 PHE B N 1
ATOM 1612 C CA . PHE B 1 49 ? 5.914 13.508 -2.477 1 87.44 49 PHE B CA 1
ATOM 1613 C C . PHE B 1 49 ? 5.82 14.352 -3.74 1 87.44 49 PHE B C 1
ATOM 1615 O O . PHE B 1 49 ? 5.066 14.031 -4.656 1 87.44 49 PHE B O 1
ATOM 1622 N N . ASN B 1 50 ? 6.609 15.391 -3.861 1 82.19 50 ASN B N 1
ATOM 1623 C CA . ASN B 1 50 ? 6.555 16.266 -5.031 1 82.19 50 ASN B CA 1
ATOM 1624 C C . ASN B 1 50 ? 6.773 15.477 -6.324 1 82.19 50 ASN B C 1
ATOM 1626 O O . ASN B 1 50 ? 6.016 15.633 -7.285 1 82.19 50 ASN B O 1
ATOM 1630 N N . ASN B 1 51 ? 7.793 14.688 -6.383 1 76.31 51 ASN B N 1
ATOM 1631 C CA . ASN B 1 51 ? 8.102 13.906 -7.578 1 76.31 51 ASN B CA 1
ATOM 1632 C C . ASN B 1 51 ? 6.98 12.93 -7.918 1 76.31 51 ASN B C 1
ATOM 1634 O O . ASN B 1 51 ? 6.648 12.742 -9.086 1 76.31 51 ASN B O 1
ATOM 1638 N N . PHE B 1 52 ? 6.477 12.383 -6.906 1 78.31 52 PHE B N 1
ATOM 1639 C CA . PHE B 1 52 ? 5.375 11.453 -7.098 1 78.31 52 PHE B CA 1
ATOM 1640 C C . PHE B 1 52 ? 4.195 12.133 -7.777 1 78.31 52 PHE B C 1
ATOM 1642 O O . PHE B 1 52 ? 3.66 11.625 -8.766 1 78.31 52 PHE B O 1
ATOM 1649 N N . PHE B 1 53 ? 3.828 13.219 -7.348 1 76.5 53 PHE B N 1
ATOM 1650 C CA . PHE B 1 53 ? 2.645 13.898 -7.863 1 76.5 53 PHE B CA 1
ATOM 1651 C C . PHE B 1 53 ? 2.945 14.57 -9.195 1 76.5 53 PHE B C 1
ATOM 1653 O O . PHE B 1 53 ? 2.076 14.656 -10.07 1 76.5 53 PHE B O 1
ATOM 1660 N N . THR B 1 54 ? 4.129 15.031 -9.352 1 71 54 THR B N 1
ATOM 1661 C CA . THR B 1 54 ? 4.484 15.703 -10.594 1 71 54 THR B CA 1
ATOM 1662 C C . THR B 1 54 ? 4.676 14.695 -11.719 1 71 54 THR B C 1
ATOM 1664 O O . THR B 1 54 ? 4.258 14.938 -12.859 1 71 54 THR B O 1
ATOM 1667 N N . PHE B 1 55 ? 5.188 13.586 -11.391 1 65.5 55 PHE B N 1
ATOM 1668 C CA . PHE B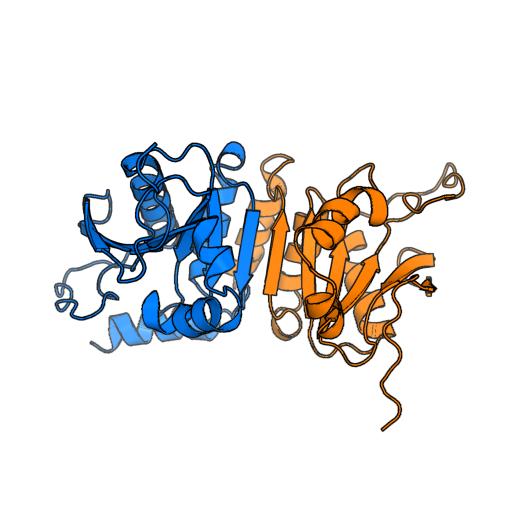 1 55 ? 5.562 12.648 -12.445 1 65.5 55 PHE B CA 1
ATOM 1669 C C . PHE B 1 55 ? 4.52 11.547 -12.586 1 65.5 55 PHE B C 1
ATOM 1671 O O . PHE B 1 55 ? 4.223 11.102 -13.695 1 65.5 55 PHE B O 1
ATOM 1678 N N . LEU B 1 56 ? 4.035 11.125 -11.492 1 62.41 56 LEU B N 1
ATOM 1679 C CA . LEU B 1 56 ? 3.229 9.906 -11.555 1 62.41 56 LEU B CA 1
ATOM 1680 C C . LEU B 1 56 ? 1.74 10.242 -11.57 1 62.41 56 LEU B C 1
ATOM 1682 O O . LEU B 1 56 ? 0.915 9.406 -11.945 1 62.41 56 LEU B O 1
ATOM 1686 N N . MET B 1 57 ? 1.447 11.352 -11.023 1 60.38 57 MET B N 1
ATOM 1687 C CA . MET B 1 57 ? 0.043 11.75 -11.078 1 60.38 57 MET B CA 1
ATOM 1688 C C . MET B 1 57 ? -0.154 12.914 -12.047 1 60.38 57 MET B C 1
ATOM 1690 O O . MET B 1 57 ? -0.01 14.078 -11.664 1 60.38 57 MET B O 1
ATOM 1694 N N . PRO B 1 58 ? -0.415 12.508 -13.242 1 60.75 58 PRO B N 1
ATOM 1695 C CA . PRO B 1 58 ? -0.703 13.609 -14.172 1 60.75 58 PRO B CA 1
ATOM 1696 C C . PRO B 1 58 ? -1.878 14.469 -13.711 1 60.75 58 PRO B C 1
ATOM 1698 O O . PRO B 1 58 ? -2.627 14.07 -12.812 1 60.75 58 PRO B O 1
ATOM 1701 N N . SER B 1 59 ? -1.963 15.633 -14.297 1 62.88 59 SER B N 1
ATOM 1702 C CA . SER B 1 59 ? -2.984 16.625 -13.977 1 62.88 59 SER B CA 1
ATOM 1703 C C . SER B 1 59 ? -4.379 16 -13.984 1 62.88 59 SER B C 1
ATOM 1705 O O . SER B 1 59 ? -5.203 16.328 -13.125 1 62.88 59 SER B O 1
ATOM 1707 N N . LYS B 1 60 ? -4.562 15.078 -14.875 1 63.09 60 LYS B N 1
ATOM 1708 C CA . LYS B 1 60 ? -5.887 14.469 -14.977 1 63.09 60 LYS B CA 1
ATOM 1709 C C . LYS B 1 60 ? -6.219 13.656 -13.727 1 63.09 60 LYS B C 1
ATOM 1711 O O . LYS B 1 60 ? -7.367 13.641 -13.281 1 63.09 60 LYS B O 1
ATOM 1716 N N . LEU B 1 61 ? -5.219 13.102 -13.109 1 64.88 61 LEU B N 1
ATOM 1717 C CA . LEU B 1 61 ? -5.438 12.305 -11.906 1 64.88 61 LEU B CA 1
ATOM 1718 C C . LEU B 1 61 ? -5.711 13.211 -10.703 1 64.88 61 LEU B C 1
ATOM 1720 O O . LEU B 1 61 ? -6.504 12.859 -9.828 1 64.88 61 LEU B O 1
ATOM 1724 N N . MET B 1 62 ? -5.152 14.391 -10.875 1 71.12 62 MET B N 1
ATOM 1725 C CA . MET B 1 62 ? -5.375 15.328 -9.789 1 71.12 62 MET B CA 1
ATOM 1726 C C . MET B 1 62 ? -6.832 15.789 -9.758 1 71.12 62 MET B C 1
ATOM 1728 O O . MET B 1 62 ? -7.316 16.266 -8.727 1 71.12 62 MET B O 1
ATOM 1732 N N . LYS B 1 63 ? -7.469 15.531 -10.867 1 77.56 63 LYS B N 1
ATOM 1733 C CA . LYS B 1 63 ? -8.883 15.898 -10.938 1 77.56 63 LYS B CA 1
ATOM 1734 C C . LYS B 1 63 ? -9.75 14.875 -10.203 1 77.56 63 LYS B C 1
ATOM 1736 O O . LYS B 1 63 ? -10.906 15.156 -9.883 1 77.56 63 LYS B O 1
ATOM 1741 N N . ARG B 1 64 ? -9.188 13.82 -9.883 1 82.62 64 ARG B N 1
ATOM 1742 C CA . ARG B 1 64 ? -9.969 12.734 -9.289 1 82.62 64 ARG B CA 1
ATOM 1743 C C . ARG B 1 64 ? -9.742 12.664 -7.781 1 82.62 64 ARG B C 1
ATOM 1745 O O . ARG B 1 64 ? -10.508 12.008 -7.066 1 82.62 64 ARG B O 1
ATOM 1752 N N . PHE B 1 65 ? -8.789 13.445 -7.391 1 87.44 65 PHE B N 1
ATOM 1753 C CA . PHE B 1 65 ? -8.414 13.312 -5.988 1 87.44 65 PHE B CA 1
ATOM 1754 C C . PHE B 1 65 ? -8.43 14.664 -5.289 1 87.44 65 PHE B C 1
ATOM 1756 O O . PHE B 1 65 ? -8.344 15.711 -5.941 1 87.44 65 PHE B O 1
ATOM 1763 N N . CYS B 1 66 ? -8.641 14.648 -4.055 1 92.94 66 CYS B N 1
ATOM 1764 C CA . CYS B 1 66 ? -8.289 15.711 -3.119 1 92.94 66 CYS B CA 1
ATOM 1765 C C . CYS B 1 66 ? -7.18 15.258 -2.174 1 92.94 66 CYS B C 1
ATOM 1767 O O . CYS B 1 66 ? -7.387 14.367 -1.346 1 92.94 66 CYS B O 1
ATOM 1769 N N . VAL B 1 67 ? -6.004 15.898 -2.291 1 93.5 67 VAL B N 1
ATOM 1770 C CA . VAL B 1 67 ? -4.812 15.453 -1.573 1 93.5 67 VAL B CA 1
ATOM 1771 C C . VAL B 1 67 ? -4.664 16.25 -0.279 1 93.5 67 VAL B C 1
ATOM 1773 O O . VAL B 1 67 ? -4.715 17.484 -0.293 1 93.5 67 VAL B O 1
ATOM 1776 N N . TYR B 1 68 ? -4.566 15.547 0.818 1 96.19 68 TYR B N 1
ATOM 1777 C CA . TYR B 1 68 ? -4.312 16.141 2.131 1 96.19 68 TYR B CA 1
ATOM 1778 C C . TYR B 1 68 ? -2.926 15.758 2.639 1 96.19 68 TYR B C 1
ATOM 1780 O O . TYR B 1 68 ? -2.73 14.664 3.172 1 96.19 68 TYR B O 1
ATOM 1788 N N . ASN B 1 69 ? -2.01 16.688 2.469 1 96.38 69 ASN B N 1
ATOM 1789 C CA . ASN B 1 69 ? -0.63 16.484 2.893 1 96.38 69 ASN B CA 1
ATOM 1790 C C . ASN B 1 69 ? -0.425 16.875 4.355 1 96.38 69 ASN B C 1
ATOM 1792 O O . ASN B 1 69 ? -0.359 18.062 4.68 1 96.38 69 ASN B O 1
ATOM 1796 N N . ILE B 1 70 ? -0.254 15.852 5.199 1 97.69 70 ILE B N 1
ATOM 1797 C CA . ILE B 1 70 ? 0.002 16.109 6.613 1 97.69 70 ILE B CA 1
ATOM 1798 C C . ILE B 1 70 ? 1.493 16.344 6.836 1 97.69 70 ILE B C 1
ATOM 1800 O O . ILE B 1 70 ? 2.332 15.648 6.266 1 97.69 70 ILE B O 1
ATOM 1804 N N . ASN B 1 71 ? 1.805 17.375 7.586 1 95.81 71 ASN B N 1
ATOM 1805 C CA . ASN B 1 71 ? 3.174 17.625 8.023 1 95.81 71 ASN B CA 1
ATOM 1806 C C . ASN B 1 71 ? 3.334 17.391 9.523 1 95.81 71 ASN B C 1
ATOM 1808 O O . ASN B 1 71 ? 2.635 18 10.336 1 95.81 71 ASN B O 1
ATOM 1812 N N . ALA B 1 72 ? 4.23 16.484 9.844 1 93.25 72 ALA B N 1
ATOM 1813 C CA . ALA B 1 72 ? 4.508 16.203 11.25 1 93.25 72 ALA B CA 1
ATOM 1814 C C . ALA B 1 72 ? 4.961 17.469 11.977 1 93.25 72 ALA B C 1
ATOM 1816 O O . ALA B 1 72 ? 5.473 18.406 11.359 1 93.25 72 ALA B O 1
ATOM 1817 N N . PRO B 1 73 ? 4.727 17.422 13.328 1 90.69 73 PRO B N 1
ATOM 1818 C CA . PRO B 1 73 ? 5.102 18.609 14.094 1 90.69 73 PRO B CA 1
ATOM 1819 C C . PRO B 1 73 ? 6.543 19.047 13.844 1 90.69 73 PRO B C 1
ATOM 1821 O O . PRO B 1 73 ? 7.465 18.234 13.961 1 90.69 73 PRO B O 1
ATOM 1824 N N . GLY B 1 74 ? 6.676 20.297 13.484 1 88.38 74 GLY B N 1
ATOM 1825 C CA . GLY B 1 74 ? 8.008 20.859 13.336 1 88.38 74 GLY B CA 1
ATOM 1826 C C . GLY B 1 74 ? 8.656 20.516 12.008 1 88.38 74 GLY B C 1
ATOM 1827 O O . GLY B 1 74 ? 9.797 20.891 11.75 1 88.38 74 GLY B O 1
ATOM 1828 N N . GLN B 1 75 ? 7.938 19.797 11.102 1 85.5 75 GLN B N 1
ATOM 1829 C CA . GLN B 1 75 ? 8.547 19.359 9.859 1 85.5 75 GLN B CA 1
ATOM 1830 C C . GLN B 1 75 ? 7.977 20.125 8.664 1 85.5 75 GLN B C 1
ATOM 1832 O O . GLN B 1 75 ? 8.367 19.875 7.52 1 85.5 75 GLN B O 1
ATOM 1837 N N . GLU B 1 76 ? 7.035 21.031 8.922 1 85.5 76 GLU B N 1
ATOM 1838 C CA . GLU B 1 76 ? 6.465 21.844 7.848 1 85.5 76 GLU B CA 1
ATOM 1839 C C . GLU B 1 76 ? 7.449 22.906 7.371 1 85.5 76 GLU B C 1
ATOM 1841 O O . GLU B 1 76 ? 8.344 23.297 8.117 1 85.5 76 GLU B O 1
ATOM 1846 N N . PHE B 1 77 ? 7.27 23.234 6.176 1 82.5 77 PHE B N 1
ATOM 1847 C CA . PHE B 1 77 ? 8.094 24.328 5.66 1 82.5 77 PHE B CA 1
ATOM 1848 C C . PHE B 1 77 ? 7.91 25.594 6.496 1 82.5 77 PHE B C 1
ATOM 1850 O O . PHE B 1 77 ? 6.781 25.984 6.789 1 82.5 77 PHE B O 1
ATOM 1857 N N . GLY B 1 78 ? 9.008 26.156 6.918 1 81.19 78 GLY B N 1
ATOM 1858 C CA . GLY B 1 78 ? 8.961 27.375 7.703 1 81.19 78 GLY B CA 1
ATOM 1859 C C . GLY B 1 78 ? 8.609 27.141 9.156 1 81.19 78 GLY B C 1
ATOM 1860 O O . GLY B 1 78 ? 8.219 28.078 9.867 1 81.19 78 GLY B O 1
ATOM 1861 N N . ALA B 1 79 ? 8.703 25.969 9.516 1 81.19 79 ALA B N 1
ATOM 1862 C CA . ALA B 1 79 ? 8.336 25.625 10.891 1 81.19 79 ALA B CA 1
ATOM 1863 C C . ALA B 1 79 ? 9.219 26.359 11.891 1 81.19 79 ALA B C 1
ATOM 1865 O O . ALA B 1 79 ? 10.414 26.531 11.664 1 81.19 79 ALA B O 1
ATOM 1866 N N . SER B 1 80 ? 8.508 26.75 12.961 1 75.25 80 SER B N 1
ATOM 1867 C CA . SER B 1 80 ? 9.273 27.266 14.086 1 75.25 80 SER B CA 1
ATOM 1868 C C . SER B 1 80 ? 9.969 26.156 14.852 1 75.25 80 SER B C 1
ATOM 1870 O O . SER B 1 80 ? 9.516 25 14.836 1 75.25 80 SER B O 1
ATOM 1872 N N . LYS B 1 81 ? 11.117 26.562 15.438 1 76.31 81 LYS B N 1
ATOM 1873 C CA . LYS B 1 81 ? 11.805 25.594 16.297 1 76.31 81 LYS B CA 1
ATOM 1874 C C . LYS B 1 81 ? 10.883 25.094 17.406 1 76.31 81 LYS B C 1
ATOM 1876 O O . LYS B 1 81 ? 10.164 25.875 18.031 1 76.31 81 LYS B O 1
ATOM 1881 N N . LEU B 1 82 ? 10.875 23.781 17.453 1 78.19 82 LEU B N 1
ATOM 1882 C CA . LEU B 1 82 ? 10.094 23.203 18.547 1 78.19 82 LEU B CA 1
ATOM 1883 C C . LEU B 1 82 ? 10.656 23.609 19.891 1 78.19 82 LEU B C 1
ATOM 1885 O O . LEU B 1 82 ? 11.867 23.781 20.047 1 78.19 82 LEU B O 1
ATOM 1889 N N . ALA B 1 83 ? 9.758 23.844 20.812 1 79.44 83 ALA B N 1
ATOM 1890 C CA . ALA B 1 83 ? 10.195 24.188 22.172 1 79.44 83 ALA B CA 1
ATOM 1891 C C . ALA B 1 83 ? 11.148 23.141 22.719 1 79.44 83 ALA B C 1
ATOM 1893 O O . ALA B 1 83 ? 11.086 21.969 22.328 1 79.44 83 ALA B O 1
ATOM 1894 N N . SER B 1 84 ? 12.047 23.625 23.5 1 80.62 84 SER B N 1
ATOM 1895 C CA . SER B 1 84 ? 13.047 22.734 24.078 1 80.62 84 SER B CA 1
ATOM 1896 C C . SER B 1 84 ? 12.383 21.594 24.859 1 80.62 84 SER B C 1
ATOM 1898 O O . SER B 1 84 ? 12.93 20.5 24.938 1 80.62 84 SER B O 1
ATOM 1900 N N . ASP B 1 85 ? 11.156 21.828 25.344 1 84.88 85 ASP B N 1
ATOM 1901 C CA . ASP B 1 85 ? 10.469 20.828 26.156 1 84.88 85 ASP B CA 1
ATOM 1902 C C . ASP B 1 85 ? 9.438 20.078 25.312 1 84.88 85 ASP B C 1
ATOM 1904 O O . ASP B 1 85 ? 8.625 19.312 25.859 1 84.88 85 ASP B O 1
ATOM 1908 N N . PHE B 1 86 ? 9.578 20.375 24.047 1 83.62 86 PHE B N 1
ATOM 1909 C CA . PHE B 1 86 ? 8.633 19.672 23.188 1 83.62 86 PHE B CA 1
ATOM 1910 C C . PHE B 1 86 ? 8.961 18.188 23.109 1 83.62 86 PHE B C 1
ATOM 1912 O O . PHE B 1 86 ? 10.117 17.812 22.891 1 83.62 86 PHE B O 1
ATOM 1919 N N . THR B 1 87 ? 7.93 17.344 23.391 1 88.81 87 THR B N 1
ATOM 1920 C CA . THR B 1 87 ? 8.094 15.914 23.188 1 88.81 87 THR B CA 1
ATOM 1921 C C . THR B 1 87 ? 7.438 15.469 21.891 1 88.81 87 THR B C 1
ATOM 1923 O O . THR B 1 87 ? 6.215 15.555 21.734 1 88.81 87 THR B O 1
ATOM 1926 N N . PHE B 1 88 ? 8.281 15.094 20.969 1 89.75 88 PHE B N 1
ATOM 1927 C CA . PHE B 1 88 ? 7.766 14.617 19.688 1 89.75 88 PHE B CA 1
ATOM 1928 C C . PHE B 1 88 ? 6.844 13.414 19.891 1 89.75 88 PHE B C 1
ATOM 1930 O O . PHE B 1 88 ? 7.125 12.547 20.719 1 89.75 88 PHE B O 1
ATOM 1937 N N . PRO B 1 89 ? 5.812 13.328 19.109 1 89.94 89 PRO B N 1
ATOM 1938 C CA . PRO B 1 89 ? 4.859 12.234 19.281 1 89.94 89 PRO B CA 1
ATOM 1939 C C . PRO B 1 89 ? 5.465 10.867 18.984 1 89.94 89 PRO B C 1
ATOM 1941 O O . PRO B 1 89 ? 6.367 10.758 18.156 1 89.94 89 PRO B O 1
ATOM 1944 N N . THR B 1 90 ? 4.941 9.828 19.719 1 89 90 THR B N 1
ATOM 1945 C CA . THR B 1 90 ? 5.203 8.445 19.344 1 89 90 THR B CA 1
ATOM 1946 C C . THR B 1 90 ? 4.52 8.102 18.031 1 89 90 THR B C 1
ATOM 1948 O O . THR B 1 90 ? 3.762 8.906 17.484 1 89 90 THR B O 1
ATOM 1951 N N . MET B 1 91 ? 4.762 6.949 17.5 1 86.88 91 MET B N 1
ATOM 1952 C CA . MET B 1 91 ? 4.082 6.496 16.297 1 86.88 91 MET B CA 1
ATOM 1953 C C . MET B 1 91 ? 2.57 6.453 16.5 1 86.88 91 MET B C 1
ATOM 1955 O O . MET B 1 91 ? 1.805 6.797 15.602 1 86.88 91 MET B O 1
ATOM 1959 N N . GLU B 1 92 ? 2.244 6.055 17.688 1 89.06 92 GLU B N 1
ATOM 1960 C CA . GLU B 1 92 ? 0.829 6.07 18.047 1 89.06 92 GLU B CA 1
ATOM 1961 C C . GLU B 1 92 ? 0.28 7.496 18.062 1 89.06 92 GLU B C 1
ATOM 1963 O O . GLU B 1 92 ? -0.845 7.734 17.609 1 89.06 92 GLU B O 1
ATOM 1968 N N . GLY B 1 93 ? 1.044 8.359 18.578 1 94.06 93 GLY B N 1
ATOM 1969 C CA . GLY B 1 93 ? 0.664 9.766 18.547 1 94.06 93 GLY B CA 1
ATOM 1970 C C . GLY B 1 93 ? 0.527 10.32 17.141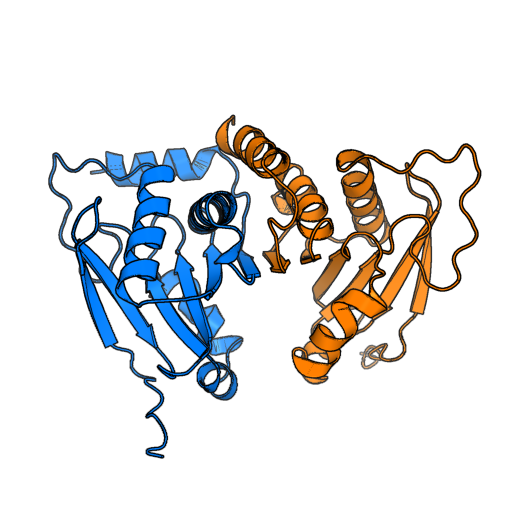 1 94.06 93 GLY B C 1
ATOM 1971 O O . GLY B 1 93 ? -0.424 11.047 16.859 1 94.06 93 GLY B O 1
ATOM 1972 N N . LEU B 1 94 ? 1.459 9.961 16.328 1 93.62 94 LEU B N 1
ATOM 1973 C CA . LEU B 1 94 ? 1.391 10.391 14.93 1 93.62 94 LEU B CA 1
ATOM 1974 C C . LEU B 1 94 ? 0.159 9.82 14.242 1 93.62 94 LEU B C 1
ATOM 1976 O O . LEU B 1 94 ? -0.504 10.508 13.469 1 93.62 94 LEU B O 1
ATOM 1980 N N . ALA B 1 95 ? -0.159 8.57 14.539 1 94.62 95 ALA B N 1
ATOM 1981 C CA . ALA B 1 95 ? -1.371 7.965 13.984 1 94.62 95 ALA B CA 1
ATOM 1982 C C . ALA B 1 95 ? -2.617 8.703 14.469 1 94.62 95 ALA B C 1
ATOM 1984 O O . ALA B 1 95 ? -3.598 8.828 13.734 1 94.62 95 ALA B O 1
ATOM 1985 N N . SER B 1 96 ? -2.578 9.211 15.688 1 97.38 96 SER B N 1
ATOM 1986 C CA . SER B 1 96 ? -3.719 9.961 16.203 1 97.38 96 SER B CA 1
ATOM 1987 C C . SER B 1 96 ? -3.906 11.273 15.461 1 97.38 96 SER B C 1
ATOM 1989 O O . SER B 1 96 ? -5.027 11.781 15.359 1 97.38 96 SER B O 1
ATOM 1991 N N . ILE B 1 97 ? -2.814 11.867 14.969 1 97.5 97 ILE B N 1
ATOM 1992 C CA . ILE B 1 97 ? -2.896 13.07 14.141 1 97.5 97 ILE B CA 1
ATOM 1993 C C . ILE B 1 97 ? -3.693 12.758 12.875 1 97.5 97 ILE B C 1
ATOM 1995 O O . ILE B 1 97 ? -4.555 13.547 12.469 1 97.5 97 ILE B O 1
ATOM 1999 N N . VAL B 1 98 ? -3.451 11.602 12.305 1 98.44 98 VAL B N 1
ATOM 2000 C CA . VAL B 1 98 ? -4.215 11.18 11.133 1 98.44 98 VAL B CA 1
ATOM 2001 C C . VAL B 1 98 ? -5.699 11.109 11.484 1 98.44 98 VAL B C 1
ATOM 2003 O O . VAL B 1 98 ? -6.547 11.602 10.734 1 98.44 98 VAL B O 1
ATOM 2006 N N . ASP B 1 99 ? -5.941 10.508 12.578 1 98.19 99 ASP B N 1
ATOM 2007 C CA . ASP B 1 99 ? -7.316 10.367 13.055 1 98.19 99 ASP B CA 1
ATOM 2008 C C . ASP B 1 99 ? -7.992 11.727 13.188 1 98.19 99 ASP B C 1
ATOM 2010 O O . ASP B 1 99 ? -9.125 11.914 12.727 1 98.19 99 ASP B O 1
ATOM 2014 N N . ASP B 1 100 ? -7.32 12.68 13.766 1 98.62 100 ASP B N 1
ATOM 2015 C CA . ASP B 1 100 ? -7.859 14.016 13.969 1 98.62 100 ASP B CA 1
ATOM 2016 C C . ASP B 1 100 ? -8.078 14.727 12.641 1 98.62 100 ASP B C 1
ATOM 2018 O O . ASP B 1 100 ? -9.07 15.43 12.453 1 98.62 100 ASP B O 1
ATOM 2022 N N . VAL B 1 101 ? -7.172 14.562 11.711 1 98.44 101 VAL B N 1
ATOM 2023 C CA . VAL B 1 101 ? -7.277 15.195 10.406 1 98.44 101 VAL B CA 1
ATOM 2024 C C . VAL B 1 101 ? -8.453 14.594 9.633 1 98.44 101 VAL B C 1
ATOM 2026 O O . VAL B 1 101 ? -9.25 15.328 9.039 1 98.44 101 VAL B O 1
ATOM 2029 N N . VAL B 1 102 ? -8.586 13.305 9.688 1 98.25 102 VAL B N 1
ATOM 2030 C CA . VAL B 1 102 ? -9.68 12.602 9.016 1 98.25 102 VAL B CA 1
ATOM 2031 C C . VAL B 1 102 ? -11.016 13.055 9.586 1 98.25 102 VAL B C 1
ATOM 2033 O O . VAL B 1 102 ? -11.953 13.352 8.836 1 98.25 102 VAL B O 1
ATOM 2036 N N . SER B 1 103 ? -11.07 13.133 10.852 1 98.06 103 SER B N 1
ATOM 2037 C CA . SER B 1 103 ? -12.281 13.594 11.523 1 98.06 103 SER B CA 1
ATOM 2038 C C . SER B 1 103 ? -12.594 15.039 11.164 1 98.06 103 SER B C 1
ATOM 2040 O O . SER B 1 103 ? -13.75 15.375 10.891 1 98.06 103 SER B O 1
ATOM 2042 N N . HIS B 1 104 ? -11.617 15.867 11.172 1 98.31 104 HIS B N 1
ATOM 2043 C CA . HIS B 1 104 ? -11.789 17.281 10.891 1 98.31 104 HIS B CA 1
ATOM 2044 C C . HIS B 1 104 ? -12.391 17.5 9.508 1 98.31 104 HIS B C 1
ATOM 2046 O O . HIS B 1 104 ? -13.289 18.328 9.344 1 98.31 104 HIS B O 1
ATOM 2052 N N . PHE B 1 105 ? -11.969 16.766 8.531 1 97.5 105 PHE B N 1
ATOM 2053 C CA . PHE B 1 105 ? -12.414 16.969 7.156 1 97.5 105 PHE B CA 1
ATOM 2054 C C . PHE B 1 105 ? -13.625 16.109 6.844 1 97.5 105 PHE B C 1
ATOM 2056 O O . PHE B 1 105 ? -14.148 16.141 5.727 1 97.5 105 PHE B O 1
ATOM 2063 N N . GLY B 1 106 ? -14.016 15.273 7.758 1 97.06 106 GLY B N 1
ATOM 2064 C CA . GLY B 1 106 ? -15.219 14.477 7.602 1 97.06 106 GLY B CA 1
ATOM 2065 C C . GLY B 1 106 ? -15.086 13.391 6.547 1 97.06 106 GLY B C 1
ATOM 2066 O O . GLY B 1 106 ? -16.016 13.133 5.789 1 97.06 106 GLY B O 1
ATOM 2067 N N . MET B 1 107 ? -13.969 12.797 6.547 1 96.31 107 MET B N 1
ATOM 2068 C CA . MET B 1 107 ? -13.75 11.766 5.531 1 96.31 107 MET B CA 1
ATOM 2069 C C . MET B 1 107 ? -14.445 10.469 5.91 1 96.31 107 MET B C 1
ATOM 2071 O O . MET B 1 107 ? -14.273 9.961 7.02 1 96.31 107 MET B O 1
ATOM 2075 N N . LYS B 1 108 ? -15.211 9.953 4.973 1 95.94 108 LYS B N 1
ATOM 2076 C CA . LYS B 1 108 ? -15.812 8.633 5.184 1 95.94 108 LYS B CA 1
ATOM 2077 C C . LYS B 1 108 ? -14.781 7.523 4.988 1 95.94 108 LYS B C 1
ATOM 2079 O O . LYS B 1 108 ? -14.742 6.566 5.762 1 95.94 108 LYS B O 1
ATOM 2084 N N . SER B 1 109 ? -14.086 7.641 3.994 1 94.06 109 SER B N 1
ATOM 2085 C CA . SER B 1 109 ? -12.945 6.777 3.711 1 94.06 109 SER B CA 1
ATOM 2086 C C . SER B 1 109 ? -11.875 7.516 2.906 1 94.06 109 SER B C 1
ATOM 2088 O O . SER B 1 109 ? -12.117 8.617 2.408 1 94.06 109 SER B O 1
ATOM 2090 N N . PHE B 1 110 ? -10.664 6.949 2.84 1 95.12 110 PHE B N 1
ATOM 2091 C CA . PHE B 1 110 ? -9.594 7.613 2.1 1 95.12 110 PHE B CA 1
ATOM 2092 C C . PHE B 1 110 ? -8.547 6.605 1.646 1 95.12 110 PHE B C 1
ATOM 2094 O O . PHE B 1 110 ? -8.539 5.461 2.102 1 95.12 110 PHE B O 1
ATOM 2101 N N . ILE B 1 111 ? -7.715 7.066 0.732 1 94.12 111 ILE B N 1
ATOM 2102 C CA . ILE B 1 111 ? -6.484 6.379 0.352 1 94.12 111 ILE B CA 1
ATOM 2103 C C . ILE B 1 111 ? -5.297 7.008 1.077 1 94.12 111 ILE B C 1
ATOM 2105 O O . ILE B 1 111 ? -5.184 8.234 1.15 1 94.12 111 ILE B O 1
ATOM 2109 N N . GLY B 1 112 ? -4.453 6.137 1.642 1 95.69 112 GLY B N 1
ATOM 2110 C CA . GLY B 1 112 ? -3.256 6.633 2.305 1 95.69 112 GLY B CA 1
ATOM 2111 C C . GLY B 1 112 ? -1.998 6.457 1.475 1 95.69 112 GLY B C 1
ATOM 2112 O O . GLY B 1 112 ? -1.823 5.434 0.811 1 95.69 112 GLY B O 1
ATOM 2113 N N . LEU B 1 113 ? -1.192 7.465 1.482 1 94.69 113 LEU B N 1
ATOM 2114 C CA . LEU B 1 113 ? 0.137 7.441 0.882 1 94.69 113 LEU B CA 1
ATOM 2115 C C . LEU B 1 113 ? 1.206 7.777 1.916 1 94.69 113 LEU B C 1
ATOM 2117 O O . L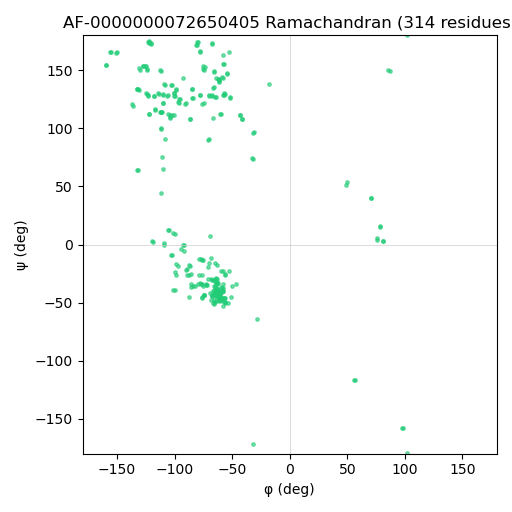EU B 1 113 ? 1.285 8.914 2.387 1 94.69 113 LEU B O 1
ATOM 2121 N N . GLY B 1 114 ? 2.012 6.754 2.225 1 94.38 114 GLY B N 1
ATOM 2122 C CA . GLY B 1 114 ? 3.051 6.938 3.227 1 94.38 114 GLY B CA 1
ATOM 2123 C C . GLY B 1 114 ? 4.438 6.605 2.711 1 94.38 114 GLY B C 1
ATOM 2124 O O . GLY B 1 114 ? 4.598 5.723 1.866 1 94.38 114 GLY B O 1
ATOM 2125 N N . SER B 1 115 ? 5.422 7.281 3.275 1 91.81 115 SER B N 1
ATOM 2126 C CA . SER B 1 115 ? 6.82 7.027 2.949 1 91.81 115 SER B CA 1
ATOM 2127 C C . SER B 1 115 ? 7.664 6.863 4.211 1 91.81 115 SER B C 1
ATOM 2129 O O . SER B 1 115 ? 7.539 7.652 5.152 1 91.81 115 SER B O 1
ATOM 2131 N N . GLY B 1 116 ? 8.539 5.762 4.215 1 88.75 116 GLY B N 1
ATOM 2132 C CA . GLY B 1 116 ? 9.406 5.562 5.371 1 88.75 116 GLY B CA 1
ATOM 2133 C C . GLY B 1 116 ? 8.641 5.461 6.676 1 88.75 116 GLY B C 1
ATOM 2134 O O . GLY B 1 116 ? 7.766 4.605 6.828 1 88.75 116 GLY B O 1
ATOM 2135 N N . ALA B 1 117 ? 8.852 6.398 7.582 1 88.31 117 ALA B N 1
ATOM 2136 C CA . ALA B 1 117 ? 8.141 6.426 8.859 1 88.31 117 ALA B CA 1
ATOM 2137 C C . ALA B 1 117 ? 6.645 6.641 8.656 1 88.31 117 ALA B C 1
ATOM 2139 O O . ALA B 1 117 ? 5.828 6.121 9.422 1 88.31 117 ALA B O 1
ATOM 2140 N N . GLY B 1 118 ? 6.336 7.355 7.625 1 93.19 118 GLY B N 1
ATOM 2141 C CA . GLY B 1 118 ? 4.938 7.594 7.312 1 93.19 118 GLY B CA 1
ATOM 2142 C C . GLY B 1 118 ? 4.176 6.328 6.965 1 93.19 118 GLY B C 1
ATOM 2143 O O . GLY B 1 118 ? 2.959 6.258 7.141 1 93.19 118 GLY B O 1
ATOM 2144 N N . THR B 1 119 ? 4.871 5.363 6.434 1 91.38 119 THR B N 1
ATOM 2145 C CA . THR B 1 119 ? 4.234 4.082 6.16 1 91.38 119 THR B CA 1
ATOM 2146 C C . THR B 1 119 ? 3.76 3.428 7.453 1 91.38 119 THR B C 1
ATOM 2148 O O . THR B 1 119 ? 2.654 2.885 7.512 1 91.38 119 THR B O 1
ATOM 2151 N N . ASN B 1 120 ? 4.617 3.52 8.477 1 87.25 120 ASN B N 1
ATOM 2152 C CA . ASN B 1 120 ? 4.258 2.975 9.781 1 87.25 120 ASN B CA 1
ATOM 2153 C C . ASN B 1 120 ? 3.059 3.699 10.383 1 87.25 120 ASN B C 1
ATOM 2155 O O . ASN B 1 120 ? 2.148 3.064 10.922 1 87.25 120 ASN B O 1
ATOM 2159 N N . VAL B 1 121 ? 3.049 4.938 10.234 1 91.94 121 VAL B N 1
ATOM 2160 C CA . VAL B 1 121 ? 1.974 5.766 10.766 1 91.94 121 VAL B CA 1
ATOM 2161 C C . VAL B 1 121 ? 0.646 5.367 10.125 1 91.94 121 VAL B C 1
ATOM 2163 O O . VAL B 1 121 ? -0.336 5.109 10.828 1 91.94 121 VAL B O 1
ATOM 2166 N N . LEU B 1 122 ? 0.635 5.25 8.875 1 93.5 122 LEU B N 1
ATOM 2167 C CA . LEU B 1 122 ? -0.604 4.973 8.156 1 93.5 122 LEU B CA 1
ATOM 2168 C C . LEU B 1 122 ? -1.048 3.531 8.375 1 93.5 122 LEU B C 1
ATOM 2170 O O . LEU B 1 122 ? -2.246 3.248 8.43 1 93.5 122 LEU B O 1
ATOM 2174 N N . MET B 1 123 ? -0.103 2.639 8.492 1 87.19 123 MET B N 1
ATOM 2175 C CA . MET B 1 123 ? -0.447 1.247 8.766 1 87.19 123 MET B CA 1
ATOM 2176 C C . MET B 1 123 ? -1.08 1.107 10.148 1 87.19 123 MET B C 1
ATOM 2178 O O . MET B 1 123 ? -2.057 0.375 10.32 1 87.19 123 MET B O 1
ATOM 2182 N N . ARG B 1 124 ? -0.549 1.754 11.102 1 85.62 124 ARG B N 1
ATOM 2183 C CA . ARG B 1 124 ? -1.121 1.729 12.445 1 85.62 124 ARG B CA 1
ATOM 2184 C C . ARG B 1 124 ? -2.543 2.283 12.445 1 85.62 124 ARG B C 1
ATOM 2186 O O . ARG B 1 124 ? -3.434 1.718 13.078 1 85.62 124 ARG B O 1
ATOM 2193 N N . TYR B 1 125 ? -2.697 3.338 11.766 1 91.69 125 TYR B N 1
ATOM 2194 C CA . TYR B 1 125 ? -4.035 3.908 11.664 1 91.69 125 TYR B CA 1
ATOM 2195 C C . TYR B 1 125 ? -5.004 2.922 11.016 1 91.69 125 TYR B C 1
ATOM 2197 O O . TYR B 1 125 ? -6.113 2.721 11.508 1 91.69 125 TYR B O 1
ATOM 2205 N N . ALA B 1 126 ? -4.566 2.303 9.992 1 90 126 ALA B N 1
ATOM 2206 C CA . ALA B 1 126 ? -5.414 1.379 9.242 1 90 126 ALA B CA 1
ATOM 2207 C C . ALA B 1 126 ? -5.801 0.176 10.094 1 90 126 ALA B C 1
ATOM 2209 O O . ALA B 1 126 ? -6.922 -0.33 9.992 1 90 126 ALA B O 1
ATOM 2210 N N . THR B 1 127 ? -4.891 -0.232 10.891 1 83.62 127 THR B N 1
ATOM 2211 C CA . THR B 1 127 ? -5.152 -1.378 11.758 1 83.62 127 THR B CA 1
ATOM 2212 C C . THR B 1 127 ? -6.266 -1.064 12.742 1 83.62 127 THR B C 1
ATOM 2214 O O . THR B 1 127 ? -7.098 -1.925 13.047 1 83.62 127 THR B O 1
ATOM 2217 N N . LYS B 1 128 ? -6.316 0.146 13.156 1 86.81 128 LYS B N 1
ATOM 2218 C CA . LYS B 1 128 ? -7.297 0.563 14.156 1 86.81 128 LYS B CA 1
ATOM 2219 C C . LYS B 1 128 ? -8.609 0.98 13.492 1 86.81 128 LYS B C 1
ATOM 2221 O O . LYS B 1 128 ? -9.672 0.926 14.125 1 86.81 128 LYS B O 1
ATOM 2226 N N . HIS B 1 129 ? -8.516 1.411 12.273 1 91 129 HIS B N 1
ATOM 2227 C CA . HIS B 1 129 ? -9.672 1.924 11.562 1 91 129 HIS B CA 1
ATOM 2228 C C . HIS B 1 129 ? -9.781 1.307 10.172 1 91 129 HIS B C 1
ATOM 2230 O O . HIS B 1 129 ? -9.789 2.023 9.164 1 91 129 HIS B O 1
ATOM 2236 N N . PRO B 1 130 ? -9.992 0.028 10.109 1 86.38 130 PRO B N 1
ATOM 2237 C CA . PRO B 1 130 ? -9.938 -0.664 8.812 1 86.38 130 PRO B CA 1
ATOM 2238 C C . PRO B 1 130 ? -11.039 -0.214 7.859 1 86.38 130 PRO B C 1
ATOM 2240 O O . PRO B 1 130 ? -10.836 -0.19 6.645 1 86.38 130 PRO B O 1
ATOM 2243 N N . SER B 1 131 ? -12.164 0.186 8.352 1 89.31 131 SER B N 1
ATOM 2244 C CA . SER B 1 131 ? -13.297 0.529 7.496 1 89.31 131 SER B CA 1
ATOM 2245 C C . SER B 1 131 ? -13.117 1.902 6.859 1 89.31 131 SER B C 1
ATOM 2247 O O . SER B 1 131 ? -13.812 2.244 5.902 1 89.31 131 SER B O 1
ATOM 2249 N N . ILE B 1 132 ? -12.172 2.645 7.324 1 93.88 132 ILE B N 1
ATOM 2250 C CA . ILE B 1 132 ? -12.008 4.02 6.863 1 93.88 132 ILE B CA 1
ATOM 2251 C C . ILE B 1 132 ? -10.914 4.078 5.797 1 93.88 132 ILE B C 1
ATOM 2253 O O . ILE B 1 132 ? -10.82 5.055 5.051 1 93.88 132 ILE B O 1
ATOM 2257 N N . VAL B 1 133 ? -10.117 3.041 5.723 1 93.81 133 VAL B N 1
ATOM 2258 C CA . VAL B 1 133 ? -8.984 3.051 4.805 1 93.81 133 VAL B CA 1
ATOM 2259 C C . VAL B 1 133 ? -9.281 2.162 3.602 1 93.81 133 VAL B C 1
ATOM 2261 O O . VAL B 1 133 ? -9.297 0.934 3.717 1 93.81 133 VAL B O 1
ATOM 2264 N N . ASP B 1 134 ? -9.422 2.838 2.455 1 91.62 134 ASP B N 1
ATOM 2265 C CA . ASP B 1 134 ? -9.734 2.117 1.225 1 91.62 134 ASP B CA 1
ATOM 2266 C C . ASP B 1 134 ? -8.508 1.374 0.7 1 91.62 134 ASP B C 1
ATOM 2268 O O . ASP B 1 134 ? -8.617 0.249 0.208 1 91.62 134 ASP B O 1
ATOM 2272 N N . ALA B 1 135 ? -7.395 2.08 0.743 1 92.12 135 ALA B N 1
ATOM 2273 C CA . ALA B 1 135 ? -6.133 1.559 0.224 1 92.12 135 ALA B CA 1
ATOM 2274 C C . ALA B 1 135 ? -4.941 2.305 0.825 1 92.12 135 ALA B C 1
ATOM 2276 O O . ALA B 1 135 ? -5.078 3.445 1.273 1 92.12 135 ALA B O 1
ATOM 2277 N N . LEU B 1 136 ? -3.805 1.59 0.847 1 93.12 136 LEU B N 1
ATOM 2278 C CA . LEU B 1 136 ? -2.543 2.193 1.258 1 93.12 136 LEU B CA 1
ATOM 2279 C C . LEU B 1 136 ? -1.488 2.045 0.167 1 93.12 136 LEU B C 1
ATOM 2281 O O . LEU B 1 136 ? -1.32 0.962 -0.397 1 93.12 136 LEU B O 1
ATOM 2285 N N . VAL B 1 137 ? -0.894 3.119 -0.178 1 92.5 137 VAL B N 1
ATOM 2286 C CA . VAL B 1 137 ? 0.324 3.131 -0.982 1 92.5 137 VAL B CA 1
ATOM 2287 C C . VAL B 1 137 ? 1.529 3.422 -0.09 1 92.5 137 VAL B C 1
ATOM 2289 O O . VAL B 1 137 ? 1.683 4.539 0.412 1 92.5 137 VAL B O 1
ATOM 2292 N N . LEU B 1 138 ? 2.346 2.396 0.093 1 92.38 138 LEU B N 1
ATOM 2293 C CA . LEU B 1 138 ? 3.459 2.484 1.03 1 92.38 138 LEU B CA 1
ATOM 2294 C C . LEU B 1 138 ? 4.793 2.463 0.292 1 92.38 138 LEU B C 1
ATOM 2296 O O . LEU B 1 138 ? 5.141 1.467 -0.346 1 92.38 138 LEU B O 1
ATOM 2300 N N . ILE B 1 139 ? 5.48 3.584 0.386 1 90.56 139 ILE B N 1
ATOM 2301 C CA . ILE B 1 139 ? 6.766 3.709 -0.291 1 90.56 139 ILE B CA 1
ATOM 2302 C C . ILE B 1 139 ? 7.898 3.512 0.714 1 90.56 139 ILE B C 1
ATOM 2304 O O . ILE B 1 139 ? 7.891 4.105 1.794 1 90.56 139 ILE B O 1
ATOM 2308 N N . ASN B 1 140 ? 8.852 2.623 0.33 1 86.31 140 ASN B N 1
ATOM 2309 C CA . ASN B 1 140 ? 9.953 2.287 1.227 1 86.31 140 ASN B CA 1
ATOM 2310 C C . ASN B 1 140 ? 9.453 1.941 2.625 1 86.31 140 ASN B C 1
ATOM 2312 O O . ASN B 1 140 ? 9.844 2.576 3.605 1 86.31 140 ASN B O 1
ATOM 2316 N N . PRO B 1 141 ? 8.461 1.021 2.727 1 78.31 141 PRO B N 1
ATOM 2317 C CA . PRO B 1 141 ? 7.77 0.767 3.994 1 78.31 141 PRO B CA 1
ATOM 2318 C C . PRO B 1 141 ? 8.711 0.298 5.098 1 78.31 141 PRO B C 1
ATOM 2320 O O . PRO B 1 141 ? 8.359 0.336 6.277 1 78.31 141 PRO B O 1
ATOM 2323 N N . ILE B 1 142 ? 9.742 -0.468 4.988 1 64.88 142 ILE B N 1
ATOM 2324 C CA . ILE B 1 142 ? 10.492 -1.001 6.121 1 64.88 142 ILE B CA 1
ATOM 2325 C C . ILE B 1 142 ? 11.883 -0.376 6.16 1 64.88 142 ILE B C 1
ATOM 2327 O O . ILE B 1 142 ? 12.828 -0.917 5.582 1 64.88 142 ILE B O 1
ATOM 2331 N N . SER B 1 143 ? 11.867 0.96 5.945 1 55.44 143 SER B N 1
ATOM 2332 C CA . SER B 1 143 ? 13.234 1.451 6.105 1 55.44 143 SER B CA 1
ATOM 2333 C C . SER B 1 143 ? 13.781 1.127 7.492 1 55.44 143 SER B C 1
ATOM 2335 O O . SER B 1 143 ? 14.984 0.915 7.66 1 55.44 143 SER B O 1
ATOM 2337 N N . GLN B 1 144 ? 13.055 1.496 8.539 1 50.22 144 GLN B N 1
ATOM 2338 C CA . GLN B 1 144 ? 13.664 1.311 9.852 1 50.22 144 GLN B CA 1
ATOM 2339 C C . GLN B 1 144 ? 13.273 -0.036 10.453 1 50.22 144 GLN B C 1
ATOM 2341 O O . GLN B 1 144 ? 12.211 -0.576 10.148 1 50.22 144 GLN B O 1
ATOM 2346 N N . LYS B 1 145 ? 14.141 -0.813 11.203 1 44.28 145 LYS B N 1
ATOM 2347 C CA . LYS B 1 145 ? 14.234 -2.154 11.766 1 44.28 145 LYS B CA 1
ATOM 2348 C C . LYS B 1 145 ? 12.852 -2.682 12.156 1 44.28 145 LYS B C 1
ATOM 2350 O O . LYS B 1 145 ? 11.906 -1.905 12.312 1 44.28 145 LYS B O 1
ATOM 2355 N N . ALA B 1 146 ? 12.625 -3.896 12.891 1 46.69 146 ALA B N 1
ATOM 2356 C CA . ALA B 1 146 ? 11.922 -5.07 13.406 1 46.69 146 ALA B CA 1
ATOM 2357 C C . ALA B 1 146 ? 10.602 -4.676 14.055 1 46.69 146 ALA B C 1
ATOM 2359 O O . ALA B 1 146 ? 9.609 -5.406 13.961 1 46.69 146 ALA B O 1
ATOM 2360 N N . GLY B 1 147 ? 10.406 -3.479 14.5 1 47.59 147 GLY B N 1
ATOM 2361 C CA . GLY B 1 147 ? 9.383 -3.275 15.516 1 47.59 147 GLY B CA 1
ATOM 2362 C C . GLY B 1 147 ? 7.996 -3.08 14.93 1 47.59 147 GLY B C 1
ATOM 2363 O O . GLY B 1 147 ? 7.008 -3.566 15.492 1 47.59 147 GLY B O 1
ATOM 2364 N N . TRP B 1 148 ? 7.801 -2.461 13.859 1 46.12 148 TRP B N 1
ATOM 2365 C CA . TRP B 1 148 ? 6.449 -2.107 13.438 1 46.12 148 TRP B CA 1
ATOM 2366 C C . TRP B 1 148 ? 5.75 -3.301 12.797 1 46.12 148 TRP B C 1
ATOM 2368 O O . TRP B 1 148 ? 4.527 -3.441 12.891 1 46.12 148 TRP B O 1
ATOM 2378 N N . ILE B 1 149 ? 6.477 -4.082 12.141 1 52.25 149 ILE B N 1
ATOM 2379 C CA . ILE B 1 149 ? 5.875 -5.266 11.539 1 52.25 149 ILE B CA 1
ATOM 2380 C C . ILE B 1 149 ? 5.34 -6.188 12.633 1 52.25 149 ILE B C 1
ATOM 2382 O O . ILE B 1 149 ? 4.227 -6.711 12.523 1 52.25 149 ILE B O 1
ATOM 2386 N N . GLU B 1 150 ? 6.234 -6.285 13.648 1 52.78 150 GLU B N 1
ATOM 2387 C CA . GLU B 1 150 ? 5.758 -7.09 14.766 1 52.78 150 GLU B CA 1
ATOM 2388 C C . GLU B 1 150 ? 4.461 -6.531 15.336 1 52.78 150 GLU B C 1
ATOM 2390 O O . GLU B 1 150 ? 3.539 -7.285 15.656 1 52.78 150 GLU B O 1
ATOM 2395 N N . TRP B 1 151 ? 4.445 -5.359 15.391 1 50 151 TRP B N 1
ATOM 2396 C CA . TRP B 1 151 ? 3.256 -4.699 15.922 1 50 151 TRP B CA 1
ATOM 2397 C C . TRP B 1 151 ? 2.053 -4.938 15.016 1 50 151 TRP B C 1
ATOM 2399 O O . TRP B 1 151 ? 0.962 -5.254 15.492 1 50 151 TRP B O 1
ATOM 2409 N N . PHE B 1 152 ? 2.236 -4.715 13.758 1 53.34 152 PHE B N 1
ATOM 2410 C CA . PHE B 1 152 ? 1.146 -4.906 12.805 1 53.34 152 PHE B CA 1
ATOM 2411 C C . PHE B 1 152 ? 0.604 -6.328 12.883 1 53.34 152 PHE B C 1
ATOM 2413 O O . PHE B 1 152 ? -0.611 -6.535 12.914 1 53.34 152 PHE B O 1
ATOM 2420 N N . TYR B 1 153 ? 1.557 -7.215 12.906 1 53.88 153 TYR B N 1
ATOM 2421 C CA . TYR B 1 153 ? 1.177 -8.617 12.977 1 53.88 153 TYR B CA 1
ATOM 2422 C C . TYR B 1 153 ? 0.397 -8.914 14.25 1 53.88 153 TYR B C 1
ATOM 2424 O O . TYR B 1 153 ? -0.576 -9.672 14.234 1 53.88 153 TYR B O 1
ATOM 2432 N N . GLN B 1 154 ? 0.909 -8.445 15.273 1 51.84 154 GLN B N 1
ATOM 2433 C CA . GLN B 1 154 ? 0.252 -8.641 16.562 1 51.84 154 GLN B CA 1
ATOM 2434 C C . GLN B 1 154 ? -1.168 -8.086 16.547 1 51.84 154 GLN B C 1
ATOM 2436 O O . GLN B 1 154 ? -2.08 -8.68 17.125 1 51.84 154 GLN B O 1
ATOM 2441 N N . LYS B 1 155 ? -1.278 -7.133 15.875 1 50.06 155 LYS B N 1
ATOM 2442 C CA . LYS B 1 155 ? -2.57 -6.453 15.922 1 50.06 155 LYS B CA 1
ATOM 2443 C C . LYS B 1 155 ? -3.541 -7.051 14.906 1 50.06 155 LYS B C 1
ATOM 2445 O O . LYS B 1 155 ? -4.75 -7.094 15.148 1 50.06 155 LYS B O 1
ATOM 2450 N N . VAL B 1 15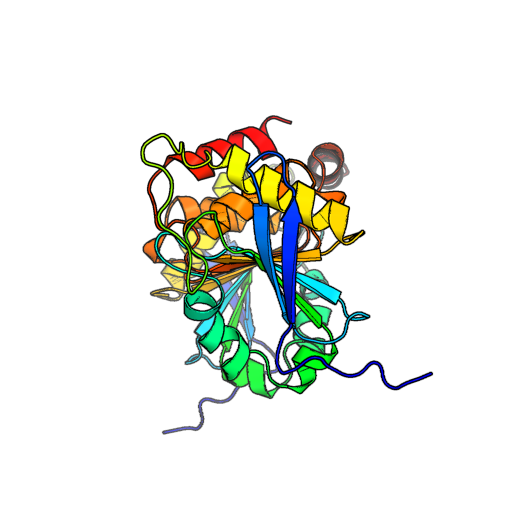6 ? -3.053 -7.246 13.805 1 48.69 156 VAL B N 1
ATOM 2451 C CA . VAL B 1 156 ? -3.914 -7.758 12.742 1 48.69 156 VAL B CA 1
ATOM 2452 C C . VAL B 1 156 ? -4.211 -9.234 12.977 1 48.69 156 VAL B C 1
ATOM 2454 O O . VAL B 1 156 ? -5.32 -9.703 12.711 1 48.69 156 VAL B O 1
ATOM 2457 N N . PHE B 1 157 ? -3.279 -10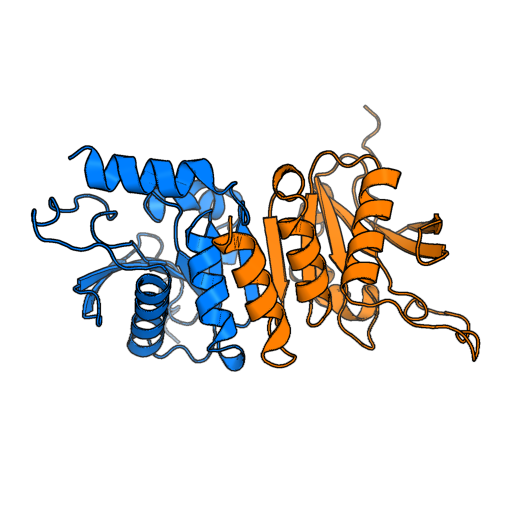.086 13.352 1 44.84 157 PHE B N 1
ATOM 2458 C CA . PHE B 1 157 ? -3.457 -11.531 13.5 1 44.84 157 PHE B CA 1
ATOM 2459 C C . PHE B 1 157 ? -3.922 -11.875 14.906 1 44.84 157 PHE B C 1
ATOM 2461 O O . PHE B 1 157 ? -4.398 -12.992 15.148 1 44.84 157 PHE B O 1
ATOM 2468 N N . ILE B 1 158 ? -3.641 -11.078 15.938 1 37.06 158 ILE B N 1
ATOM 2469 C CA . ILE B 1 158 ? -4.195 -11.492 17.219 1 37.06 158 ILE B CA 1
ATOM 2470 C C . ILE B 1 158 ? -5.715 -11.344 17.203 1 37.06 158 ILE B C 1
ATOM 2472 O O . ILE B 1 158 ? -6.418 -11.977 18 1 37.06 158 ILE B O 1
ATOM 2476 N N . PHE B 1 159 ? -6.312 -10.695 16.25 1 34.75 159 PHE B N 1
ATOM 2477 C CA . PHE B 1 159 ? -7.727 -10.938 16.516 1 34.75 159 PHE B CA 1
ATOM 2478 C C . PHE B 1 159 ? -8.211 -12.195 15.805 1 34.75 159 PHE B C 1
ATOM 2480 O O . PHE B 1 159 ? -7.699 -12.539 14.734 1 34.75 159 PHE B O 1
#